Protein AF-A0A2E2EEM1-F1 (afdb_monomer)

Nearest PDB structures (foldseek):
  3qky-assembly1_A  TM=7.825E-01  e=4.076E-02  Rhodothermus marinus DSM 4252
  2xev-assembly1_A  TM=8.446E-01  e=1.435E-01  Xanthomonas campestris
  5efr-assembly1_A  TM=7.973E-01  e=1.307E-01  Rhodothermus marinus
  6lyr-assembly1_D  TM=7.980E-01  e=2.084E-01  Escherichia coli K-12
  5waq-assembly1_A  TM=7.353E-01  e=2.084E-01  Neisseria gonorrhoeae FA 1090

Solvent-accessible surface area (backbone atoms only — not comparable to full-atom values): 12434 Å² total; per-residue (Å²): 135,83,83,78,75,81,76,76,46,72,68,68,59,28,57,74,40,77,68,32,36,54,47,62,78,39,41,68,62,54,50,51,52,51,50,51,52,52,50,49,51,50,54,50,51,52,50,54,50,51,54,51,52,52,53,50,51,52,49,52,53,50,50,50,44,40,64,72,41,42,49,32,38,76,70,70,74,37,55,71,71,57,44,53,50,56,62,69,70,53,60,72,84,60,45,37,34,69,87,50,43,67,52,52,52,50,49,52,50,54,29,45,78,68,74,62,64,46,70,70,56,52,54,50,50,50,53,24,53,72,57,27,60,86,89,38,69,56,39,53,58,50,46,59,49,49,28,50,52,26,42,76,71,68,39,46,68,58,20,46,53,56,39,50,54,52,72,68,34,87,88,53,78,73,64,50,49,55,42,29,30,51,46,21,53,51,23,52,74,70,66,37,61,67,59,17,51,55,31,44,52,53,26,46,75,78,30,61,87,39,72,42,40,60,52,41,50,58,60,49,60,79,78,109

Structure (mmCIF, N/CA/C/O backbone):
data_AF-A0A2E2EEM1-F1
#
_entry.id   AF-A0A2E2EEM1-F1
#
loop_
_atom_site.group_PDB
_atom_site.id
_atom_site.type_symbol
_atom_site.label_atom_id
_atom_site.label_alt_id
_atom_site.label_comp_id
_atom_site.label_asym_id
_atom_site.label_entity_id
_atom_site.label_seq_id
_atom_site.pdbx_PDB_ins_code
_atom_site.Cartn_x
_atom_site.Cartn_y
_atom_site.Cartn_z
_atom_site.occupancy
_atom_site.B_iso_or_equiv
_atom_site.auth_seq_id
_atom_site.auth_comp_id
_atom_site.auth_asym_id
_atom_site.auth_atom_id
_atom_site.pdbx_PDB_model_num
ATOM 1 N N . MET A 1 1 ? 20.690 26.192 -83.174 1.00 36.84 1 MET A N 1
ATOM 2 C CA . MET A 1 1 ? 20.179 27.261 -82.292 1.00 36.84 1 MET A CA 1
ATOM 3 C C . MET A 1 1 ? 19.891 26.624 -80.947 1.00 36.84 1 MET A C 1
ATOM 5 O O . MET A 1 1 ? 19.024 25.765 -80.882 1.00 36.84 1 MET A O 1
ATOM 9 N N . ALA A 1 2 ? 20.697 26.932 -79.931 1.00 39.00 2 ALA A N 1
ATOM 10 C CA . ALA A 1 2 ? 20.488 26.432 -78.577 1.00 39.00 2 ALA A CA 1
ATOM 11 C C . ALA A 1 2 ? 19.399 27.278 -77.907 1.00 39.00 2 ALA A C 1
ATOM 13 O O . ALA A 1 2 ? 19.490 28.504 -77.900 1.00 39.00 2 ALA A O 1
ATOM 14 N N . VAL A 1 3 ? 18.360 26.626 -77.392 1.00 41.81 3 VAL A N 1
ATOM 15 C CA . VAL A 1 3 ? 17.350 27.261 -76.545 1.00 41.81 3 VAL A CA 1
ATOM 16 C C . VAL A 1 3 ? 17.981 27.420 -75.164 1.00 41.81 3 VAL A C 1
ATOM 18 O O . VAL A 1 3 ? 18.108 26.444 -74.430 1.00 41.81 3 VAL A O 1
ATOM 21 N N . ASN A 1 4 ? 18.415 28.636 -74.828 1.00 47.16 4 ASN A N 1
ATOM 22 C CA . ASN A 1 4 ? 18.650 29.008 -73.437 1.00 47.16 4 ASN A CA 1
ATOM 23 C C . ASN A 1 4 ? 17.280 29.043 -72.755 1.00 47.16 4 ASN A C 1
ATOM 25 O O . ASN A 1 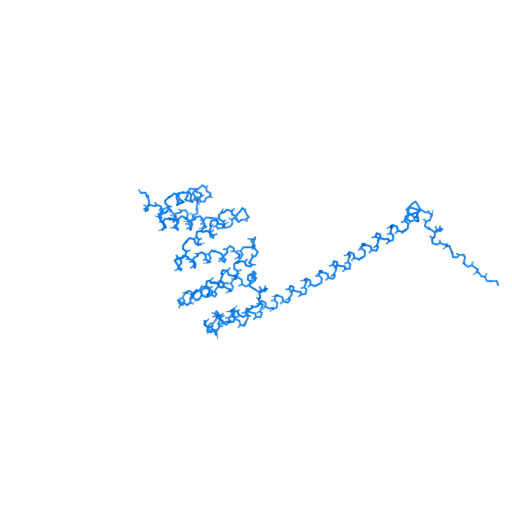4 ? 16.491 29.954 -72.993 1.00 47.16 4 ASN A O 1
ATOM 29 N N . GLN A 1 5 ? 16.967 28.027 -71.952 1.00 46.47 5 GLN A N 1
ATOM 30 C CA . GLN A 1 5 ? 15.937 28.185 -70.936 1.00 46.47 5 GLN A CA 1
ATOM 31 C C . GLN A 1 5 ? 16.504 29.152 -69.897 1.00 46.47 5 GLN A C 1
ATOM 33 O O . GLN A 1 5 ? 17.415 28.782 -69.159 1.00 46.47 5 GLN A O 1
ATOM 38 N N . ASP A 1 6 ? 15.999 30.388 -69.879 1.00 52.47 6 ASP A N 1
ATOM 39 C CA . ASP A 1 6 ? 16.187 31.305 -68.755 1.00 52.47 6 ASP A CA 1
ATOM 40 C C . ASP A 1 6 ? 15.693 30.591 -67.497 1.00 52.47 6 ASP A C 1
ATOM 42 O O . ASP A 1 6 ? 14.490 30.427 -67.267 1.00 52.47 6 ASP A O 1
ATOM 46 N N . VAL A 1 7 ? 16.636 30.097 -66.701 1.00 51.59 7 VAL A N 1
ATOM 47 C CA . VAL A 1 7 ? 16.348 29.571 -65.376 1.00 51.59 7 VAL A CA 1
ATOM 48 C C . VAL A 1 7 ? 16.056 30.793 -64.516 1.00 51.59 7 VAL A C 1
ATOM 50 O O . VAL A 1 7 ? 16.979 31.422 -64.003 1.00 51.59 7 VAL A O 1
ATOM 53 N N . GLN A 1 8 ? 14.775 31.162 -64.416 1.00 58.84 8 GLN A N 1
ATOM 54 C CA . GLN A 1 8 ? 14.324 32.203 -63.491 1.00 58.84 8 GLN A CA 1
ATOM 55 C C . GLN A 1 8 ? 14.925 31.934 -62.117 1.00 58.84 8 GLN A C 1
ATOM 57 O O . GLN A 1 8 ? 14.831 30.821 -61.588 1.00 58.84 8 GLN A O 1
ATOM 62 N N . SER A 1 9 ? 15.574 32.950 -61.552 1.00 67.00 9 SER A N 1
ATOM 63 C CA . SER A 1 9 ? 16.219 32.788 -60.259 1.00 67.00 9 SER A CA 1
ATOM 64 C C . SER A 1 9 ? 15.155 32.591 -59.175 1.00 67.00 9 SER A C 1
ATOM 66 O O . SER A 1 9 ? 14.015 33.063 -59.274 1.00 67.00 9 SER A O 1
ATOM 68 N N . ILE A 1 10 ? 15.516 31.864 -58.117 1.00 63.91 10 ILE A N 1
ATOM 69 C CA . ILE A 1 10 ? 14.625 31.614 -56.975 1.00 63.91 10 ILE A CA 1
ATOM 70 C C . ILE A 1 10 ? 14.148 32.946 -56.367 1.00 63.91 10 ILE A C 1
ATOM 72 O O . ILE A 1 10 ? 12.989 33.069 -55.979 1.00 63.91 10 ILE A O 1
ATOM 76 N N . GLU A 1 11 ? 15.005 33.969 -56.367 1.00 61.41 11 GLU A N 1
ATOM 77 C CA . GLU A 1 11 ? 14.696 35.318 -55.877 1.00 61.41 11 GLU A CA 1
ATOM 78 C C . GLU A 1 11 ? 13.672 36.041 -56.769 1.00 61.41 11 GLU A C 1
ATOM 80 O O . GLU A 1 11 ? 12.736 36.664 -56.266 1.00 61.41 11 GLU A O 1
ATOM 85 N N . GLU A 1 12 ? 13.785 35.895 -58.090 1.00 64.19 12 GLU A N 1
ATOM 86 C CA . GLU A 1 12 ? 12.858 36.486 -59.063 1.00 64.19 12 GLU A CA 1
ATOM 87 C C . GLU A 1 12 ? 11.476 35.818 -59.036 1.00 64.19 12 GLU A C 1
ATOM 89 O O . GLU A 1 12 ? 10.459 36.446 -59.321 1.00 64.19 12 GLU A O 1
ATOM 94 N N . THR A 1 13 ? 11.418 34.545 -58.645 1.00 63.59 13 THR A N 1
ATOM 95 C CA . THR A 1 13 ? 10.163 33.800 -58.481 1.00 63.59 13 THR A CA 1
ATOM 96 C C . THR A 1 13 ? 9.481 34.111 -57.147 1.00 63.59 13 THR A C 1
ATOM 98 O O . THR A 1 13 ? 8.259 34.262 -57.110 1.00 63.59 13 THR A O 1
ATOM 101 N N . LEU A 1 14 ? 10.248 34.256 -56.062 1.00 60.25 14 LEU A N 1
ATOM 102 C CA . LEU A 1 14 ? 9.729 34.602 -54.734 1.00 60.25 14 LEU A CA 1
ATOM 103 C C . LEU A 1 14 ? 9.127 36.016 -54.704 1.00 60.25 14 LEU A C 1
ATOM 105 O O . LEU A 1 14 ? 8.056 36.210 -54.138 1.00 60.25 14 LEU A O 1
ATOM 109 N N . ASN A 1 15 ? 9.718 36.986 -55.401 1.00 68.75 15 ASN A N 1
ATOM 110 C CA . ASN A 1 15 ? 9.214 38.367 -55.416 1.00 68.75 15 ASN A CA 1
ATOM 111 C C . ASN A 1 15 ? 7.912 38.578 -56.223 1.00 68.75 15 ASN A C 1
ATOM 113 O O . ASN A 1 15 ? 7.394 39.691 -56.253 1.00 68.75 15 ASN A O 1
ATOM 117 N N . LYS A 1 16 ? 7.349 37.542 -56.866 1.00 74.56 16 LYS A N 1
ATOM 118 C CA . LYS A 1 16 ? 6.092 37.643 -57.643 1.00 74.56 16 LYS A CA 1
ATOM 119 C C . LYS A 1 16 ? 4.826 37.695 -56.783 1.00 74.56 16 LYS A C 1
ATOM 121 O O . LYS A 1 16 ? 3.743 37.919 -57.317 1.00 74.56 16 LYS A O 1
ATOM 126 N N . THR A 1 17 ? 4.936 37.444 -55.480 1.00 75.00 17 THR A N 1
ATOM 127 C CA . THR A 1 17 ? 3.801 37.425 -54.546 1.00 75.00 17 THR A CA 1
ATOM 128 C C . THR A 1 17 ? 4.178 38.117 -53.241 1.00 75.00 17 THR A C 1
ATOM 130 O O . THR A 1 17 ? 5.322 37.996 -52.804 1.00 75.00 17 THR A O 1
ATOM 133 N N . ASP A 1 18 ? 3.219 38.776 -52.585 1.00 71.06 18 ASP A N 1
ATOM 134 C CA . ASP A 1 18 ? 3.455 39.481 -51.312 1.00 71.06 18 ASP A CA 1
ATOM 135 C C . ASP A 1 18 ? 4.048 38.552 -50.236 1.00 71.06 18 ASP A C 1
ATOM 137 O O . ASP A 1 18 ? 4.957 38.931 -49.501 1.00 71.06 18 ASP A O 1
ATOM 141 N N . PHE A 1 19 ? 3.599 37.291 -50.189 1.00 72.25 19 PHE A N 1
ATOM 142 C CA . PHE A 1 19 ? 4.155 36.275 -49.291 1.00 72.25 19 PHE A CA 1
ATOM 143 C C . PHE A 1 19 ? 5.607 35.919 -49.638 1.00 72.25 19 PHE A C 1
ATOM 145 O O . PHE A 1 19 ? 6.459 35.847 -48.755 1.00 72.25 19 PHE A O 1
ATOM 152 N N . GLY A 1 20 ? 5.914 35.710 -50.920 1.00 70.19 20 GLY A N 1
ATOM 153 C CA . GLY A 1 20 ? 7.265 35.359 -51.341 1.00 70.19 20 GLY A CA 1
ATOM 154 C C . GLY A 1 20 ? 8.264 36.514 -51.188 1.00 70.19 20 GLY A C 1
ATOM 155 O O . GLY A 1 20 ? 9.428 36.258 -50.883 1.00 70.19 20 GLY A O 1
ATOM 156 N N . HIS A 1 21 ? 7.815 37.771 -51.271 1.00 74.62 21 HIS A N 1
ATOM 157 C CA . HIS A 1 21 ? 8.649 38.939 -50.977 1.00 74.62 21 HIS A CA 1
ATOM 158 C C . HIS A 1 21 ? 9.043 38.994 -49.489 1.00 74.62 21 HIS A C 1
ATOM 160 O O . HIS A 1 21 ? 10.217 39.182 -49.170 1.00 74.62 21 HIS A O 1
ATOM 166 N N . VAL A 1 22 ? 8.102 38.731 -48.571 1.00 74.19 22 VAL A N 1
ATOM 167 C CA . VAL A 1 22 ? 8.382 38.619 -47.123 1.00 74.19 22 VAL A CA 1
ATOM 168 C C . VAL A 1 22 ? 9.336 37.458 -46.828 1.00 74.19 22 VAL A C 1
ATOM 170 O O . VAL A 1 22 ? 10.243 37.592 -45.998 1.00 74.19 22 VAL A O 1
ATOM 173 N N . VAL A 1 23 ? 9.159 36.330 -47.527 1.00 72.62 23 VAL A N 1
ATOM 174 C CA . VAL A 1 23 ? 10.050 35.166 -47.424 1.00 72.62 23 VAL A CA 1
ATOM 175 C C . VAL A 1 23 ? 11.463 35.494 -47.893 1.00 72.62 23 VAL A C 1
ATOM 177 O O . VAL A 1 23 ? 12.425 35.072 -47.256 1.00 72.62 23 VAL A O 1
ATOM 180 N N . ASN A 1 24 ? 11.604 36.267 -48.969 1.00 74.19 24 ASN A N 1
ATOM 181 C CA . ASN A 1 24 ? 12.900 36.657 -49.512 1.00 74.19 24 ASN A CA 1
ATOM 182 C C . ASN A 1 24 ? 13.626 37.680 -48.615 1.00 74.19 24 ASN A C 1
ATOM 184 O O . ASN A 1 24 ? 14.815 37.514 -48.337 1.00 74.19 24 ASN A O 1
ATOM 188 N N . GLU A 1 25 ? 12.913 38.682 -48.088 1.00 80.06 25 GLU A N 1
ATOM 189 C CA . GLU A 1 25 ? 13.470 39.679 -47.156 1.00 80.06 25 GLU A CA 1
ATOM 190 C C . GLU A 1 25 ? 13.958 39.050 -45.845 1.00 80.06 25 GLU A C 1
ATOM 192 O O . GLU A 1 25 ? 15.015 39.413 -45.332 1.00 80.06 25 GLU A O 1
ATOM 197 N N . ASN A 1 26 ? 13.226 38.060 -45.324 1.00 81.62 26 ASN A N 1
ATOM 198 C CA . ASN A 1 26 ? 13.524 37.408 -44.046 1.00 81.62 26 ASN A CA 1
ATOM 199 C C . ASN A 1 26 ? 14.077 35.985 -44.217 1.00 81.62 26 ASN A C 1
ATOM 201 O O . ASN A 1 26 ? 13.972 35.163 -43.301 1.00 81.62 26 ASN A O 1
ATOM 205 N N . LYS A 1 27 ? 14.684 35.679 -45.373 1.00 77.75 27 LYS A N 1
ATOM 206 C CA . LYS A 1 27 ? 15.059 34.311 -45.780 1.00 77.75 27 LYS A CA 1
ATOM 207 C C . LYS A 1 27 ? 15.857 33.540 -44.734 1.00 77.75 27 LYS A C 1
ATOM 209 O O . LYS A 1 27 ? 15.589 32.368 -44.497 1.00 77.75 27 LYS A O 1
ATOM 214 N N . VAL A 1 28 ? 16.792 34.204 -44.054 1.00 76.25 28 VAL A N 1
ATOM 215 C CA . VAL A 1 28 ? 17.607 33.587 -42.996 1.00 76.25 28 VAL A CA 1
ATOM 216 C C . VAL A 1 28 ? 16.756 33.229 -41.777 1.00 76.25 28 VAL A C 1
ATOM 218 O O . VAL A 1 28 ? 16.839 32.105 -41.289 1.00 76.25 28 VAL A O 1
ATOM 221 N N . ALA A 1 29 ? 15.906 34.147 -41.311 1.00 78.69 29 ALA A N 1
ATOM 222 C CA . ALA A 1 29 ? 15.042 33.909 -40.159 1.00 78.69 29 ALA A CA 1
ATOM 223 C C . ALA A 1 29 ? 14.034 32.787 -40.442 1.00 78.69 29 ALA A C 1
ATOM 225 O O . ALA A 1 29 ? 13.881 31.886 -39.625 1.00 78.69 29 ALA A O 1
ATOM 226 N N . ILE A 1 30 ? 13.419 32.783 -41.626 1.00 82.56 30 ILE A N 1
ATOM 227 C CA . ILE A 1 30 ? 12.432 31.768 -42.022 1.00 82.56 30 ILE A CA 1
ATOM 228 C C . ILE A 1 30 ? 13.080 30.392 -42.192 1.00 82.56 30 ILE A C 1
ATOM 230 O O . ILE A 1 30 ? 12.517 29.400 -41.729 1.00 82.56 30 ILE A O 1
ATOM 234 N N . LEU A 1 31 ? 14.279 30.316 -42.780 1.00 81.44 31 LEU A N 1
ATOM 235 C CA . LEU A 1 31 ? 15.033 29.062 -42.871 1.00 81.44 31 LEU A CA 1
ATOM 236 C C . LEU A 1 31 ? 15.434 28.533 -41.488 1.00 81.44 31 LEU A C 1
ATOM 238 O O . LEU A 1 31 ? 15.299 27.336 -41.240 1.00 81.44 31 LEU A O 1
ATOM 242 N N . ILE A 1 32 ? 15.864 29.404 -40.568 1.00 80.38 32 ILE A N 1
ATOM 243 C CA . ILE A 1 32 ? 16.167 29.019 -39.181 1.00 80.38 32 ILE A CA 1
ATOM 244 C C . ILE A 1 32 ? 14.900 28.532 -38.472 1.00 80.38 32 ILE A C 1
ATOM 246 O O . ILE A 1 32 ? 14.923 27.471 -37.854 1.00 80.38 32 ILE A O 1
ATOM 250 N N . SER A 1 33 ? 13.778 29.247 -38.583 1.00 78.56 33 SER A N 1
ATOM 251 C CA . SER A 1 33 ? 12.505 28.836 -37.981 1.00 78.56 33 SER A CA 1
ATOM 252 C C . SER A 1 33 ? 12.022 27.491 -38.527 1.00 78.56 33 SER A C 1
ATOM 254 O O . SER A 1 33 ? 11.627 26.627 -37.748 1.00 78.56 33 SER A O 1
ATOM 256 N N . ALA A 1 34 ? 12.112 27.270 -39.840 1.00 82.94 34 ALA A N 1
ATOM 257 C CA . ALA A 1 34 ? 11.775 25.989 -40.453 1.00 82.94 34 ALA A CA 1
ATOM 258 C C . ALA A 1 34 ? 12.693 24.860 -39.954 1.00 82.94 34 ALA A C 1
ATOM 260 O O . ALA A 1 34 ? 12.205 23.788 -39.595 1.00 82.94 34 ALA A O 1
ATOM 261 N N . ALA A 1 35 ? 14.003 25.107 -39.856 1.00 85.38 35 ALA A N 1
ATOM 262 C CA . ALA A 1 35 ? 14.956 24.141 -39.311 1.00 85.38 35 ALA A CA 1
ATOM 263 C C . ALA A 1 35 ? 14.655 23.796 -37.843 1.00 85.38 35 ALA A C 1
ATOM 265 O O . ALA A 1 35 ? 14.686 22.624 -37.469 1.00 85.38 35 ALA A O 1
ATOM 266 N N . VAL A 1 36 ? 14.298 24.789 -37.022 1.00 88.81 36 VAL A N 1
ATOM 267 C CA . VAL A 1 36 ? 13.892 24.589 -35.621 1.00 88.81 36 VAL A CA 1
ATOM 268 C C . VAL A 1 36 ? 12.619 23.747 -35.526 1.00 88.81 36 VAL A C 1
ATOM 270 O O . VAL A 1 36 ? 12.563 22.827 -34.712 1.00 88.81 36 VAL A O 1
ATOM 273 N N . VAL A 1 37 ? 11.618 24.005 -36.373 1.00 87.62 37 VAL A N 1
ATOM 274 C CA . VAL A 1 37 ? 10.377 23.211 -36.407 1.00 87.62 37 VAL A CA 1
ATOM 275 C C . VAL A 1 37 ? 10.668 21.757 -36.785 1.00 87.62 37 VAL A C 1
ATOM 277 O O . VAL A 1 37 ? 10.195 20.845 -36.109 1.00 87.62 37 VAL A O 1
ATOM 280 N N . VAL A 1 38 ? 11.488 21.523 -37.813 1.00 86.94 38 VAL A N 1
ATOM 281 C CA . VAL A 1 38 ? 11.866 20.165 -38.238 1.00 86.94 38 VAL A CA 1
ATOM 282 C C . VAL A 1 38 ? 12.642 19.436 -37.138 1.00 86.94 38 VAL A C 1
ATOM 284 O O . VAL A 1 38 ? 12.322 18.288 -36.830 1.00 86.94 38 VAL A O 1
ATOM 287 N N . LEU A 1 39 ? 13.608 20.097 -36.492 1.00 83.31 39 LEU A N 1
ATOM 288 C CA . LEU A 1 39 ? 14.333 19.525 -35.353 1.00 83.31 39 LEU A CA 1
ATOM 289 C C . LEU A 1 39 ? 13.390 19.184 -34.196 1.00 83.31 39 LEU A C 1
ATOM 291 O O . LEU A 1 39 ? 13.500 18.100 -33.627 1.00 83.31 39 LEU A O 1
ATOM 295 N N . GLY A 1 40 ? 12.427 20.057 -33.891 1.00 82.12 40 GLY A N 1
ATOM 296 C CA . GLY A 1 40 ? 11.403 19.803 -32.879 1.00 82.12 40 GLY A CA 1
ATOM 297 C C . GLY A 1 40 ? 10.579 18.548 -33.174 1.00 82.12 40 GLY A C 1
ATOM 298 O O . GLY A 1 40 ? 10.384 17.720 -32.286 1.00 82.12 40 GLY A O 1
ATOM 299 N N . ILE A 1 41 ? 10.157 18.358 -34.429 1.00 87.94 41 ILE A N 1
ATOM 300 C CA . ILE A 1 41 ? 9.411 17.164 -34.859 1.00 87.94 41 ILE A CA 1
ATOM 301 C C . ILE A 1 41 ? 10.267 15.903 -34.716 1.00 87.94 41 ILE A C 1
ATOM 303 O O . ILE A 1 41 ? 9.771 14.888 -34.227 1.00 87.94 41 ILE A O 1
ATOM 307 N N . ILE A 1 42 ? 11.543 15.951 -35.112 1.00 82.75 42 ILE A N 1
ATOM 308 C CA . ILE A 1 42 ? 12.456 14.802 -35.012 1.00 82.75 42 ILE A CA 1
ATOM 309 C C . ILE A 1 42 ? 12.675 14.426 -33.545 1.00 82.75 42 ILE A C 1
ATOM 311 O O . ILE A 1 42 ? 12.499 13.262 -33.185 1.00 82.75 42 ILE A O 1
ATOM 315 N N . VAL A 1 43 ? 12.995 15.403 -32.692 1.00 84.44 43 VAL A N 1
ATOM 316 C CA . VAL A 1 43 ? 13.197 15.185 -31.252 1.00 84.44 43 VAL A CA 1
ATOM 317 C C . VAL A 1 43 ? 11.938 14.597 -30.614 1.00 84.44 43 VAL A C 1
ATOM 319 O O . VAL A 1 43 ? 12.030 13.594 -29.910 1.00 84.44 43 VAL A O 1
ATOM 322 N N . TYR A 1 44 ? 10.759 15.153 -30.909 1.00 87.25 44 TYR A N 1
ATOM 323 C CA . TYR A 1 44 ? 9.490 14.625 -30.402 1.00 87.25 44 TYR A CA 1
ATOM 324 C C . TYR A 1 44 ? 9.214 13.201 -30.898 1.00 87.25 44 TYR A C 1
ATOM 326 O O . TYR A 1 44 ? 8.807 12.349 -30.116 1.00 87.25 44 TYR A O 1
ATOM 334 N N . SER A 1 45 ? 9.469 12.919 -32.178 1.00 79.50 45 SER A N 1
ATOM 335 C CA . SER A 1 45 ? 9.216 11.601 -32.774 1.00 79.50 45 SER A CA 1
ATOM 336 C C . SER A 1 45 ? 10.113 10.519 -32.171 1.00 79.50 45 SER A C 1
ATOM 338 O O . SER A 1 45 ? 9.629 9.438 -31.839 1.00 79.50 45 SER A O 1
ATOM 340 N N . VAL A 1 46 ? 11.404 10.815 -31.979 1.00 81.19 46 VAL A N 1
ATOM 341 C CA . VAL A 1 46 ? 12.349 9.905 -31.312 1.00 81.19 46 VAL A CA 1
ATOM 342 C C . VAL A 1 46 ? 11.936 9.686 -29.859 1.00 81.19 46 VAL A C 1
ATOM 344 O O . VAL A 1 46 ? 11.848 8.542 -29.419 1.00 81.19 46 VAL A O 1
ATOM 347 N N . PHE A 1 47 ? 11.607 10.760 -29.137 1.00 82.44 47 PHE A N 1
ATOM 348 C CA . PHE A 1 47 ? 11.155 10.677 -27.749 1.00 82.44 47 PHE A CA 1
ATOM 349 C C . PHE A 1 47 ? 9.872 9.840 -27.605 1.00 82.44 47 PHE A C 1
ATOM 351 O O . PHE A 1 47 ? 9.812 8.936 -26.773 1.00 82.44 47 PHE A O 1
ATOM 358 N N . ALA A 1 48 ? 8.870 10.073 -28.457 1.00 83.75 48 ALA A N 1
ATOM 359 C CA . ALA A 1 48 ? 7.613 9.325 -28.458 1.00 83.75 48 ALA A CA 1
ATOM 360 C C . ALA A 1 48 ? 7.817 7.838 -28.797 1.00 83.75 48 ALA A C 1
ATOM 362 O O . ALA A 1 48 ? 7.169 6.972 -28.204 1.00 83.75 48 ALA A O 1
ATOM 363 N N . TYR A 1 49 ? 8.727 7.522 -29.725 1.00 82.00 49 TYR A N 1
ATOM 364 C CA . TYR A 1 49 ? 9.079 6.140 -30.051 1.00 82.00 49 TYR A CA 1
ATOM 365 C C . TYR A 1 49 ? 9.779 5.435 -28.883 1.00 82.00 49 TYR A C 1
ATOM 367 O O . TYR A 1 49 ? 9.378 4.331 -28.514 1.00 82.00 49 TYR A O 1
ATOM 375 N N . MET A 1 50 ? 10.778 6.081 -28.271 1.00 78.62 50 MET A N 1
ATOM 376 C CA . MET A 1 50 ? 11.491 5.534 -27.112 1.00 78.62 50 MET A CA 1
ATOM 377 C C . MET A 1 50 ? 10.534 5.263 -25.949 1.00 78.62 50 MET A C 1
ATOM 379 O O . MET A 1 50 ? 10.511 4.148 -25.435 1.00 78.62 50 MET A O 1
ATOM 383 N N . GLN A 1 51 ? 9.668 6.223 -25.614 1.00 77.50 51 GLN A N 1
ATOM 384 C CA . GLN A 1 51 ? 8.678 6.069 -24.546 1.00 77.50 51 GLN A CA 1
ATOM 385 C C . GLN A 1 51 ? 7.683 4.933 -24.833 1.00 77.50 51 GLN A C 1
ATOM 387 O O . GLN A 1 51 ? 7.281 4.202 -23.928 1.00 77.50 51 GLN A O 1
ATOM 392 N N . LYS A 1 52 ? 7.279 4.750 -26.099 1.00 81.19 52 LYS A N 1
ATOM 393 C CA . LYS A 1 52 ? 6.416 3.629 -26.493 1.00 81.19 52 LYS A CA 1
ATOM 394 C C . LYS A 1 52 ? 7.127 2.286 -26.329 1.00 81.19 52 LYS A C 1
ATOM 396 O O . LYS A 1 52 ? 6.506 1.349 -25.837 1.00 81.19 52 LYS A O 1
ATOM 401 N N . SER A 1 53 ? 8.390 2.196 -26.743 1.00 82.81 53 SER A N 1
ATOM 402 C CA . SER A 1 53 ? 9.193 0.977 -26.604 1.00 82.81 53 SER A CA 1
ATOM 403 C C . SER A 1 53 ? 9.391 0.607 -25.136 1.00 82.81 53 SER A C 1
ATOM 405 O O . SER A 1 53 ? 9.167 -0.537 -24.766 1.00 82.81 53 SER A O 1
ATOM 407 N N . GLU A 1 54 ? 9.738 1.582 -24.297 1.00 81.50 54 GLU A N 1
ATOM 408 C CA . GLU A 1 54 ? 9.900 1.401 -22.851 1.00 81.50 54 GLU A CA 1
ATOM 409 C C . GLU A 1 54 ? 8.591 0.954 -22.188 1.00 81.50 54 GLU A C 1
ATOM 411 O O . GLU A 1 54 ? 8.570 0.019 -21.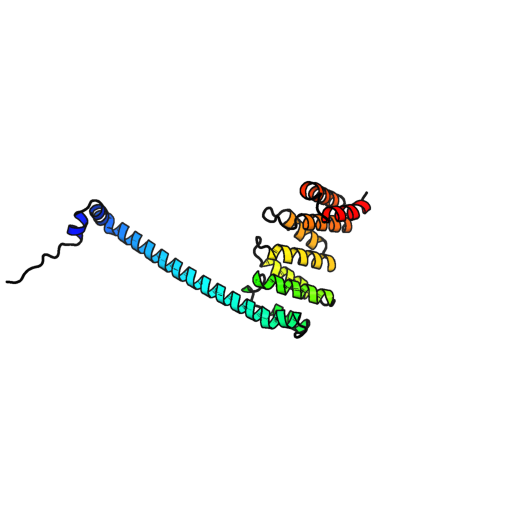392 1.00 81.50 54 GLU A O 1
ATOM 416 N N . ARG A 1 55 ? 7.457 1.555 -22.571 1.00 81.12 55 ARG A N 1
ATOM 417 C CA . ARG A 1 55 ? 6.147 1.143 -22.055 1.00 81.12 55 ARG A CA 1
ATOM 418 C C . ARG A 1 55 ? 5.800 -0.300 -22.420 1.00 81.12 55 ARG A C 1
ATOM 420 O O . ARG A 1 55 ? 5.189 -0.981 -21.602 1.00 81.12 55 ARG A O 1
ATOM 427 N N . LEU A 1 56 ? 6.121 -0.742 -23.637 1.00 85.44 56 LEU A N 1
ATOM 428 C CA . LEU A 1 56 ? 5.895 -2.130 -24.051 1.00 85.44 56 LEU A CA 1
ATOM 429 C C . LEU A 1 56 ? 6.782 -3.088 -23.255 1.00 85.44 56 LEU A C 1
ATOM 431 O O . LEU A 1 56 ? 6.270 -4.070 -22.734 1.00 85.44 56 LEU A O 1
ATOM 435 N N . ASP A 1 57 ? 8.054 -2.742 -23.063 1.00 88.56 57 ASP A N 1
ATOM 436 C CA . ASP A 1 57 ? 8.985 -3.542 -22.265 1.00 88.56 57 ASP A CA 1
ATOM 437 C C . ASP A 1 57 ? 8.512 -3.699 -20.808 1.00 88.56 57 ASP A C 1
ATOM 439 O O . ASP A 1 57 ? 8.460 -4.806 -20.280 1.00 88.56 57 ASP A O 1
ATOM 443 N N . ILE A 1 58 ? 8.041 -2.618 -20.175 1.00 88.00 58 ILE A N 1
ATOM 444 C CA . ILE A 1 58 ? 7.467 -2.678 -18.821 1.00 88.00 58 ILE A CA 1
ATOM 445 C C . ILE A 1 58 ? 6.214 -3.567 -18.774 1.00 88.00 58 ILE A C 1
ATOM 447 O O . ILE A 1 58 ? 5.994 -4.265 -17.783 1.00 88.00 58 ILE A O 1
ATOM 451 N N . LEU A 1 59 ? 5.369 -3.544 -19.811 1.00 89.44 59 LEU A N 1
ATOM 452 C CA . LEU A 1 59 ? 4.183 -4.405 -19.880 1.00 89.44 59 LEU A CA 1
ATOM 453 C C . LEU A 1 59 ? 4.564 -5.879 -20.044 1.00 89.44 59 LEU A C 1
ATOM 455 O O . LEU A 1 59 ? 3.977 -6.722 -19.366 1.00 89.44 59 LEU A O 1
ATOM 459 N N . ASP A 1 60 ? 5.558 -6.178 -20.876 1.00 91.12 60 ASP A N 1
ATOM 460 C CA . ASP A 1 60 ? 6.071 -7.535 -21.073 1.00 91.12 60 ASP A CA 1
ATOM 461 C C . ASP A 1 60 ? 6.716 -8.068 -19.787 1.00 91.12 60 ASP A C 1
ATOM 463 O O . ASP A 1 60 ? 6.437 -9.192 -19.366 1.00 91.12 60 ASP A O 1
ATOM 467 N N . GLN A 1 61 ? 7.504 -7.240 -19.097 1.00 92.19 61 GLN A N 1
ATOM 468 C CA . GLN A 1 61 ? 8.072 -7.572 -17.790 1.00 92.19 61 GLN A CA 1
ATOM 469 C C . GLN A 1 61 ? 6.987 -7.778 -16.720 1.00 92.19 61 GLN A C 1
ATOM 471 O O . GLN A 1 61 ? 7.064 -8.728 -15.938 1.00 92.19 61 GLN A O 1
ATOM 476 N N . ALA A 1 62 ? 5.955 -6.928 -16.687 1.00 93.25 62 ALA A N 1
ATOM 477 C CA . ALA A 1 62 ? 4.830 -7.085 -15.767 1.00 93.25 62 ALA A CA 1
ATOM 478 C C . ALA A 1 62 ? 4.062 -8.389 -16.041 1.00 93.25 62 ALA A C 1
ATOM 480 O O . ALA A 1 62 ? 3.748 -9.120 -15.106 1.00 93.25 62 ALA A O 1
ATOM 481 N N . TYR A 1 63 ? 3.824 -8.727 -17.309 1.00 92.56 63 TYR A N 1
ATOM 482 C CA . TYR A 1 63 ? 3.196 -9.989 -17.699 1.00 92.56 63 TYR A CA 1
ATOM 483 C C . TYR A 1 63 ? 4.061 -11.211 -17.351 1.00 92.56 63 TYR A C 1
ATOM 485 O O . TYR A 1 63 ? 3.556 -12.219 -16.850 1.00 92.56 63 TYR A O 1
ATOM 493 N N . ALA A 1 64 ? 5.376 -11.128 -17.560 1.00 92.81 64 ALA A N 1
ATOM 494 C CA . ALA A 1 64 ? 6.306 -12.179 -17.159 1.00 92.81 64 ALA A CA 1
ATOM 495 C C . ALA A 1 64 ? 6.280 -12.394 -15.639 1.00 92.81 64 ALA A C 1
ATOM 497 O O . ALA A 1 64 ? 6.280 -13.534 -15.175 1.00 92.81 64 ALA A O 1
ATOM 498 N N . LEU A 1 65 ? 6.208 -11.320 -14.850 1.00 95.38 65 LEU A N 1
ATOM 499 C CA . LEU A 1 65 ? 6.080 -11.418 -13.398 1.00 95.38 65 LEU A CA 1
ATOM 500 C C . LEU A 1 65 ? 4.729 -12.022 -12.984 1.00 95.38 65 LEU A C 1
ATOM 502 O O . LEU A 1 65 ? 4.684 -12.877 -12.097 1.00 95.38 65 LEU A O 1
ATOM 506 N N . GLU A 1 66 ? 3.646 -11.627 -13.652 1.00 94.75 66 GLU A N 1
ATOM 507 C CA . GLU A 1 66 ? 2.305 -12.173 -13.432 1.00 94.75 66 GLU A CA 1
ATOM 508 C C . GLU A 1 66 ? 2.289 -13.693 -13.612 1.00 94.75 66 GLU A C 1
ATOM 510 O O . GLU A 1 66 ? 1.911 -14.435 -12.707 1.00 94.75 66 GLU A O 1
ATOM 515 N N . THR A 1 67 ? 2.806 -14.166 -14.742 1.00 93.56 67 THR A N 1
ATOM 516 C CA . THR A 1 67 ? 2.779 -15.584 -15.124 1.00 93.56 67 THR A CA 1
ATOM 517 C C . THR A 1 67 ? 3.808 -16.447 -14.396 1.00 93.56 67 THR A C 1
ATOM 519 O O . THR A 1 67 ? 3.564 -17.633 -14.183 1.00 93.56 67 THR A O 1
ATOM 522 N N . SER A 1 68 ? 4.955 -15.891 -13.993 1.00 93.56 68 SER A N 1
ATOM 523 C CA . SER A 1 68 ? 6.041 -16.666 -13.365 1.00 93.56 68 SER A CA 1
ATOM 524 C C . SER A 1 68 ? 6.100 -16.571 -11.837 1.00 93.56 68 SER A C 1
ATOM 526 O O . SER A 1 68 ? 6.798 -17.372 -11.201 1.00 93.56 68 SER A O 1
ATOM 528 N N . VAL A 1 69 ? 5.391 -15.605 -11.236 1.00 95.94 69 VAL A N 1
ATOM 529 C CA . VAL A 1 69 ? 5.423 -15.350 -9.787 1.00 95.94 69 VAL A CA 1
ATOM 530 C C . VAL A 1 69 ? 4.028 -15.268 -9.185 1.00 95.94 69 VAL A C 1
ATOM 532 O O . VAL A 1 69 ? 3.727 -16.058 -8.289 1.00 95.94 69 VAL A O 1
ATOM 535 N N . PHE A 1 70 ? 3.179 -14.347 -9.649 1.00 96.12 70 PHE A N 1
ATOM 536 C CA . PHE A 1 70 ? 1.869 -14.132 -9.028 1.00 96.12 70 PHE A CA 1
ATOM 537 C C . PHE A 1 70 ? 0.916 -15.302 -9.264 1.00 96.12 70 PHE A C 1
ATOM 539 O O . PHE A 1 70 ? 0.434 -15.886 -8.296 1.00 96.12 70 PHE A O 1
ATOM 546 N N . GLU A 1 71 ? 0.675 -15.692 -10.515 1.00 95.69 71 GLU A N 1
ATOM 547 C CA . GLU A 1 71 ? -0.231 -16.795 -10.838 1.00 95.69 71 GLU A CA 1
ATOM 548 C C . GLU A 1 71 ? 0.174 -18.114 -10.164 1.00 95.69 71 GLU A C 1
ATOM 550 O O . GLU A 1 71 ? -0.683 -18.699 -9.494 1.00 95.69 71 GLU A O 1
ATOM 555 N N . PRO A 1 72 ? 1.441 -18.579 -10.248 1.00 97.31 72 PRO A N 1
ATOM 556 C CA . PRO A 1 72 ? 1.849 -19.812 -9.581 1.00 97.31 72 PRO A CA 1
ATOM 557 C C . PRO A 1 72 ? 1.678 -19.729 -8.062 1.00 97.31 72 PRO A C 1
ATOM 559 O O . PRO A 1 72 ? 1.228 -20.682 -7.432 1.00 97.31 72 PRO A O 1
ATOM 562 N N . PHE A 1 73 ? 1.966 -18.575 -7.449 1.00 98.19 73 PHE A N 1
ATOM 563 C CA . PHE A 1 73 ? 1.728 -18.395 -6.017 1.00 98.19 73 PHE A CA 1
ATOM 564 C C . PHE A 1 73 ? 0.243 -18.476 -5.672 1.00 98.19 73 PHE A C 1
ATOM 566 O O . PHE A 1 73 ? -0.141 -19.174 -4.732 1.00 98.19 73 PHE A O 1
ATOM 573 N N . LEU A 1 74 ? -0.615 -17.809 -6.444 1.00 97.25 74 LEU A N 1
ATOM 574 C CA . LEU A 1 74 ? -2.061 -17.811 -6.228 1.00 97.25 74 LEU A CA 1
ATOM 575 C C . LEU A 1 74 ? -2.687 -19.194 -6.469 1.00 97.25 74 LEU A C 1
ATOM 577 O O . LEU A 1 74 ? -3.631 -19.531 -5.757 1.00 97.25 74 LEU A O 1
ATOM 581 N N . LYS A 1 75 ? -2.110 -20.012 -7.357 1.00 96.88 75 LYS A N 1
A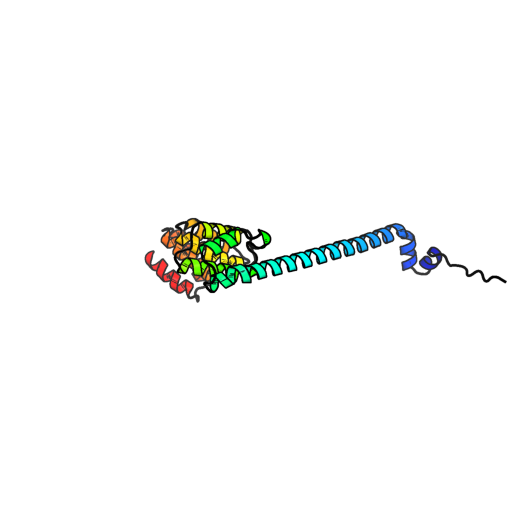TOM 582 C CA . LYS A 1 75 ? -2.512 -21.402 -7.660 1.00 96.88 75 LYS A CA 1
ATOM 583 C C . LYS A 1 75 ? -1.860 -22.476 -6.772 1.00 96.88 75 LYS A C 1
ATOM 585 O O . LYS A 1 75 ? -2.067 -23.657 -7.015 1.00 96.88 75 LYS A O 1
ATOM 590 N N . ASP A 1 76 ? -1.093 -22.080 -5.752 1.00 96.94 76 ASP A N 1
ATOM 591 C CA . ASP A 1 76 ? -0.369 -22.992 -4.839 1.00 96.94 76 ASP A CA 1
ATOM 592 C C . ASP A 1 76 ? 0.766 -23.801 -5.498 1.00 96.94 76 ASP A C 1
ATOM 594 O O . ASP A 1 76 ? 1.277 -24.762 -4.928 1.00 96.94 76 ASP A O 1
ATOM 598 N N . GLU A 1 77 ? 1.222 -23.368 -6.671 1.00 96.31 77 GLU A N 1
ATOM 599 C CA . GLU A 1 77 ? 2.343 -23.947 -7.419 1.00 96.31 77 GLU A CA 1
ATOM 600 C C . GLU A 1 77 ? 3.697 -23.325 -7.022 1.00 96.31 77 GLU A C 1
ATOM 602 O O . GLU A 1 77 ? 4.751 -23.882 -7.323 1.00 96.31 77 GLU A O 1
ATOM 607 N N . LEU A 1 78 ? 3.685 -22.184 -6.320 1.00 95.88 78 LEU A N 1
ATOM 608 C CA . LEU A 1 78 ? 4.875 -21.509 -5.791 1.00 95.88 78 LEU A CA 1
ATOM 609 C C . LEU A 1 78 ? 4.787 -21.368 -4.268 1.00 95.88 78 LEU A C 1
ATOM 611 O O . LEU A 1 78 ? 3.795 -20.879 -3.728 1.00 95.88 78 LEU A O 1
ATOM 615 N N . ALA A 1 79 ? 5.845 -21.755 -3.554 1.00 97.06 79 ALA A N 1
ATOM 616 C CA . ALA A 1 79 ? 5.871 -21.665 -2.097 1.00 97.06 79 ALA A CA 1
ATOM 617 C C . ALA A 1 79 ? 5.961 -20.199 -1.612 1.00 97.06 79 ALA A C 1
ATOM 619 O O . ALA A 1 79 ? 6.654 -19.393 -2.234 1.00 97.06 79 ALA A O 1
ATOM 620 N N . PRO A 1 80 ? 5.381 -19.846 -0.444 1.00 96.62 80 PRO A N 1
ATOM 621 C CA . PRO A 1 80 ? 5.434 -18.483 0.095 1.00 96.62 80 PRO A CA 1
ATOM 622 C C . PRO A 1 80 ? 6.842 -17.895 0.217 1.00 96.62 80 PRO A C 1
ATOM 624 O O . PRO A 1 80 ? 7.044 -16.727 -0.091 1.00 96.62 80 PRO A O 1
ATOM 627 N N . LEU A 1 81 ? 7.826 -18.687 0.653 1.00 96.06 81 LEU A N 1
ATOM 628 C CA . LEU A 1 81 ? 9.205 -18.211 0.790 1.00 96.06 81 LEU A CA 1
ATOM 629 C C . LEU A 1 81 ? 9.821 -17.868 -0.574 1.00 96.06 81 LEU A C 1
ATOM 631 O O . LEU A 1 81 ? 10.503 -16.855 -0.709 1.00 96.06 81 LEU A O 1
ATOM 635 N N . GLU A 1 82 ? 9.549 -18.693 -1.585 1.00 96.31 82 GLU A N 1
ATOM 636 C CA . GLU A 1 82 ? 10.030 -18.464 -2.944 1.00 96.31 82 GLU A CA 1
ATOM 637 C C . GLU A 1 82 ? 9.326 -17.267 -3.590 1.00 96.31 82 GLU A C 1
ATOM 639 O O . GLU A 1 82 ? 9.991 -16.429 -4.190 1.00 96.31 82 GLU A O 1
ATOM 644 N N . TYR A 1 83 ? 8.015 -17.122 -3.386 1.00 96.88 83 TYR A N 1
ATOM 645 C CA . TYR A 1 83 ? 7.249 -15.949 -3.808 1.00 96.88 83 TYR A CA 1
ATOM 646 C C . TYR A 1 83 ? 7.850 -14.645 -3.266 1.00 96.88 83 TYR A C 1
ATOM 648 O O . TYR A 1 83 ? 8.155 -13.738 -4.040 1.00 96.88 83 TYR A O 1
ATOM 656 N N . LYS A 1 84 ? 8.108 -14.571 -1.952 1.00 95.94 84 LYS A N 1
ATOM 657 C CA . LYS A 1 84 ? 8.729 -13.390 -1.323 1.00 95.94 84 LYS A CA 1
ATOM 658 C C . LYS A 1 84 ? 10.109 -13.088 -1.895 1.00 95.94 84 LYS A C 1
ATOM 660 O O . LYS A 1 84 ? 10.419 -11.929 -2.153 1.00 95.94 84 LYS A O 1
ATOM 665 N N . LYS A 1 85 ? 10.925 -14.127 -2.103 1.00 95.06 85 LYS A N 1
ATOM 666 C CA . LYS A 1 85 ? 12.254 -13.987 -2.703 1.00 95.06 85 LYS A CA 1
ATOM 667 C C . LYS A 1 85 ? 12.154 -13.406 -4.113 1.00 95.06 85 LYS A C 1
ATOM 669 O O . LYS A 1 85 ? 12.761 -12.377 -4.379 1.00 95.06 85 LYS A O 1
ATOM 674 N N . LYS A 1 86 ? 11.331 -14.008 -4.980 1.00 95.06 86 LYS A N 1
ATOM 675 C CA . LYS A 1 86 ? 11.151 -13.541 -6.362 1.00 95.06 86 LYS A CA 1
ATOM 676 C C . LYS A 1 86 ? 10.629 -12.108 -6.425 1.00 95.06 86 LYS A C 1
ATOM 678 O O . LYS A 1 86 ? 11.090 -11.351 -7.267 1.00 95.06 86 LYS A O 1
ATOM 683 N N . LEU A 1 87 ? 9.729 -11.714 -5.520 1.00 94.25 87 LEU A N 1
ATOM 684 C CA . LEU A 1 87 ? 9.285 -10.321 -5.413 1.00 94.25 87 LEU A CA 1
ATOM 685 C C . LEU A 1 87 ? 10.376 -9.362 -4.923 1.00 94.25 87 LEU A C 1
ATOM 687 O O . LEU A 1 87 ? 10.402 -8.208 -5.341 1.00 94.25 87 LEU A O 1
ATOM 691 N N . GLY A 1 88 ? 11.275 -9.811 -4.047 1.00 91.00 88 GLY A N 1
ATOM 692 C CA . GLY A 1 88 ? 12.431 -9.018 -3.622 1.00 91.00 88 GLY A CA 1
ATOM 693 C C . GLY A 1 88 ? 13.393 -8.710 -4.772 1.00 91.00 88 GLY A C 1
ATOM 694 O O . GLY A 1 88 ? 13.974 -7.624 -4.804 1.00 91.00 88 GLY A O 1
ATOM 695 N N . ASP A 1 89 ? 13.489 -9.624 -5.737 1.00 90.81 89 ASP A N 1
ATOM 696 C CA . ASP A 1 89 ? 14.433 -9.569 -6.856 1.00 90.81 89 ASP A CA 1
ATOM 697 C C . ASP A 1 89 ? 13.909 -8.783 -8.079 1.00 90.81 89 ASP A C 1
ATOM 699 O O . ASP A 1 89 ? 14.640 -8.610 -9.055 1.00 90.81 89 ASP A O 1
ATOM 703 N N . ILE A 1 90 ? 12.66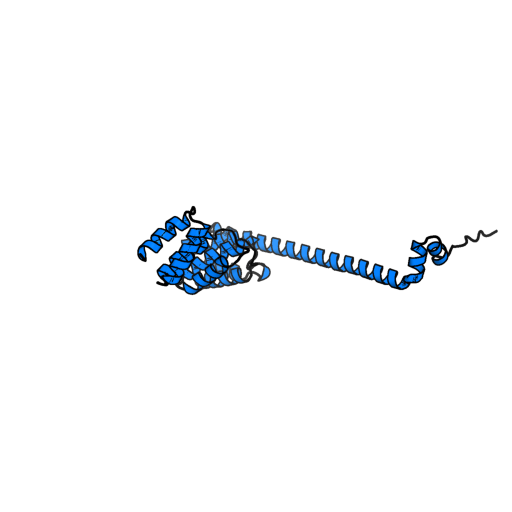4 -8.285 -8.057 1.00 92.06 90 ILE A N 1
ATOM 704 C CA . ILE A 1 90 ? 12.101 -7.552 -9.206 1.00 92.06 90 ILE A CA 1
ATOM 705 C C . ILE A 1 90 ? 12.739 -6.173 -9.384 1.00 92.06 90 ILE A C 1
ATOM 707 O O . ILE A 1 90 ? 13.130 -5.512 -8.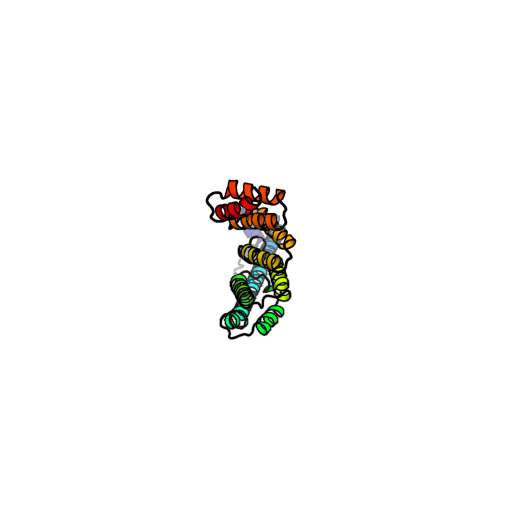412 1.00 92.06 90 ILE A O 1
ATOM 711 N N . SER A 1 91 ? 12.765 -5.713 -10.637 1.00 87.69 91 SER A N 1
ATOM 712 C CA . SER A 1 91 ? 13.250 -4.383 -11.003 1.00 87.69 91 SER A CA 1
ATOM 713 C C . SER A 1 91 ? 12.442 -3.275 -10.319 1.00 87.69 91 SER A C 1
ATOM 715 O O . SER A 1 91 ? 11.252 -3.414 -10.022 1.00 87.69 91 SER A O 1
ATOM 717 N N . ASN A 1 92 ? 13.099 -2.142 -10.062 1.00 85.81 92 ASN A N 1
ATOM 718 C CA . ASN A 1 92 ? 12.449 -0.998 -9.422 1.00 85.81 92 ASN A CA 1
ATOM 719 C C . ASN A 1 92 ? 11.294 -0.429 -10.257 1.00 85.81 92 ASN A C 1
ATOM 721 O O . ASN A 1 92 ? 10.337 0.056 -9.661 1.00 85.81 92 ASN A O 1
ATOM 725 N N . ASP A 1 93 ? 11.347 -0.551 -11.585 1.00 86.19 93 ASP A N 1
ATOM 726 C CA . ASP A 1 93 ? 10.321 -0.037 -12.506 1.00 86.19 93 ASP A CA 1
ATOM 727 C C . ASP A 1 93 ? 9.004 -0.829 -12.434 1.00 86.19 93 ASP A C 1
ATOM 729 O O . ASP A 1 93 ? 7.932 -0.329 -12.785 1.00 86.19 93 ASP A O 1
ATOM 733 N N . LEU A 1 94 ? 9.058 -2.068 -11.933 1.00 90.06 94 LEU A N 1
ATOM 734 C CA . LEU A 1 94 ? 7.874 -2.888 -11.675 1.00 90.06 94 LEU A CA 1
ATOM 735 C C . LEU A 1 94 ? 7.271 -2.623 -10.291 1.00 90.06 94 LEU A C 1
ATOM 737 O O . LEU A 1 94 ? 6.076 -2.849 -10.082 1.00 90.06 94 LEU A O 1
ATOM 741 N N . ARG A 1 95 ? 8.059 -2.125 -9.333 1.00 90.25 95 ARG A N 1
ATOM 742 C CA . ARG A 1 95 ? 7.567 -1.851 -7.976 1.00 90.25 95 ARG A CA 1
ATOM 743 C C . ARG A 1 95 ? 6.640 -0.643 -7.986 1.00 90.25 95 ARG A C 1
ATOM 745 O O . ARG A 1 95 ? 7.027 0.452 -8.376 1.00 90.25 95 ARG A O 1
ATOM 752 N N . GLY A 1 96 ? 5.409 -0.842 -7.524 1.00 86.62 96 GLY A N 1
ATOM 753 C CA . GLY A 1 96 ? 4.375 0.194 -7.584 1.00 86.62 96 GLY A CA 1
ATOM 754 C C . GLY A 1 96 ? 3.750 0.363 -8.976 1.00 86.62 96 GLY A C 1
ATOM 755 O O . GLY A 1 96 ? 2.957 1.287 -9.177 1.00 86.62 96 GLY A O 1
ATOM 756 N N . ASN A 1 97 ? 4.049 -0.530 -9.929 1.00 90.56 97 ASN A N 1
ATOM 757 C CA . ASN A 1 97 ? 3.371 -0.548 -11.219 1.00 90.56 97 ASN A CA 1
ATOM 758 C C . ASN A 1 97 ? 1.890 -0.905 -11.033 1.00 90.56 97 ASN A C 1
ATOM 760 O O . ASN A 1 97 ? 1.545 -1.935 -10.452 1.00 90.56 97 ASN A O 1
ATOM 764 N N . ILE A 1 98 ? 1.007 -0.056 -11.562 1.00 90.44 98 ILE A N 1
ATOM 765 C CA . ILE A 1 98 ? -0.443 -0.171 -11.376 1.00 90.44 98 ILE A CA 1
ATOM 766 C C . ILE A 1 98 ? -1.018 -1.504 -11.874 1.00 90.44 98 ILE A C 1
ATOM 768 O O . ILE A 1 98 ? -1.981 -2.000 -11.292 1.00 90.44 98 ILE A O 1
ATOM 772 N N . ASN A 1 99 ? -0.415 -2.104 -12.904 1.00 90.25 99 ASN A N 1
ATOM 773 C CA . ASN A 1 99 ? -0.898 -3.352 -13.497 1.00 90.25 99 ASN A CA 1
ATOM 774 C C . ASN A 1 99 ? -0.696 -4.558 -12.571 1.00 90.25 99 ASN A C 1
ATOM 776 O O . ASN A 1 99 ? -1.410 -5.543 -12.700 1.00 90.25 99 ASN A O 1
ATOM 780 N N . LEU A 1 100 ? 0.241 -4.466 -11.624 1.00 93.25 100 LEU A N 1
ATOM 781 C CA . LEU A 1 100 ? 0.577 -5.546 -10.695 1.00 93.25 100 LEU A CA 1
ATOM 782 C C . LEU A 1 100 ? -0.149 -5.423 -9.350 1.00 93.25 100 LEU A C 1
ATOM 784 O O . LEU A 1 100 ? -0.094 -6.334 -8.528 1.00 93.25 100 LEU A O 1
ATOM 788 N N . VAL A 1 101 ? -0.830 -4.301 -9.097 1.00 93.38 101 VAL A N 1
ATOM 789 C CA . VAL A 1 101 ? -1.496 -4.036 -7.811 1.00 93.38 101 VAL A CA 1
ATOM 790 C C . VAL A 1 101 ? -2.553 -5.087 -7.462 1.00 93.38 101 VAL A C 1
ATOM 792 O O . VAL A 1 101 ? -2.539 -5.536 -6.314 1.00 93.38 101 VAL A O 1
ATOM 795 N N . PRO A 1 102 ? -3.449 -5.522 -8.375 1.00 94.25 102 PRO A N 1
ATOM 796 C CA . PRO A 1 102 ? -4.443 -6.541 -8.041 1.00 94.25 102 PRO A CA 1
ATOM 797 C C . PRO A 1 102 ? -3.802 -7.845 -7.554 1.00 94.25 102 PRO A C 1
ATOM 799 O O . PRO A 1 102 ? -4.189 -8.378 -6.513 1.00 94.25 102 PRO A O 1
ATOM 802 N N . SER A 1 103 ? -2.779 -8.316 -8.261 1.00 95.81 103 SER A N 1
ATOM 803 C CA . SER A 1 103 ? -2.094 -9.578 -7.978 1.00 95.81 103 SER A CA 1
ATOM 804 C C . SER A 1 103 ? -1.210 -9.487 -6.743 1.00 95.81 103 SER A C 1
ATOM 806 O O . SER A 1 103 ? -1.190 -10.405 -5.921 1.00 95.81 103 SER A O 1
ATOM 808 N N . PHE A 1 104 ? -0.577 -8.333 -6.524 1.00 97.31 104 PHE A N 1
ATOM 809 C CA . PHE A 1 104 ? 0.140 -8.048 -5.288 1.00 97.31 104 PHE A CA 1
ATOM 810 C C . PHE A 1 104 ? -0.791 -8.036 -4.074 1.00 97.31 104 PHE A C 1
ATOM 812 O O . PHE A 1 104 ? -0.503 -8.704 -3.081 1.00 97.31 104 PHE A O 1
ATOM 819 N N . LEU A 1 105 ? -1.950 -7.376 -4.161 1.00 97.62 105 LEU A N 1
ATOM 820 C CA . LEU A 1 105 ? -2.971 -7.403 -3.107 1.00 97.62 105 LEU A CA 1
ATOM 821 C C . LEU A 1 105 ? -3.499 -8.820 -2.851 1.00 97.62 105 LEU A C 1
ATOM 823 O O . LEU A 1 105 ? -3.626 -9.223 -1.694 1.00 97.62 105 LEU A O 1
ATOM 827 N N . ALA A 1 106 ? -3.772 -9.593 -3.904 1.00 97.25 106 ALA A N 1
ATOM 828 C CA . ALA A 1 106 ? -4.191 -10.986 -3.775 1.00 97.25 106 ALA A CA 1
ATOM 829 C C . ALA A 1 106 ? -3.120 -11.830 -3.066 1.00 97.25 106 ALA A C 1
ATOM 831 O O . ALA A 1 106 ? -3.438 -12.599 -2.156 1.00 97.25 106 ALA A O 1
ATOM 832 N N . GLY A 1 107 ? -1.846 -11.632 -3.411 1.00 97.69 107 GLY A N 1
ATOM 833 C CA . GLY A 1 107 ? -0.726 -12.296 -2.757 1.00 97.69 107 GLY A CA 1
ATOM 834 C C . GLY A 1 107 ? -0.572 -11.904 -1.284 1.00 97.69 107 GLY A C 1
ATOM 835 O O . GLY A 1 107 ? -0.379 -12.776 -0.438 1.00 97.69 107 GLY A O 1
ATOM 836 N N . LEU A 1 108 ? -0.731 -10.619 -0.946 1.00 98.12 108 LEU A N 1
ATOM 837 C CA . LEU A 1 108 ? -0.750 -10.148 0.446 1.00 98.12 108 LEU A CA 1
ATOM 838 C C . LEU A 1 108 ? -1.893 -10.784 1.242 1.00 98.12 108 LEU A C 1
ATOM 840 O O . LEU A 1 108 ? -1.689 -11.205 2.377 1.00 98.12 108 LEU A O 1
ATOM 844 N N . ASN A 1 109 ? -3.08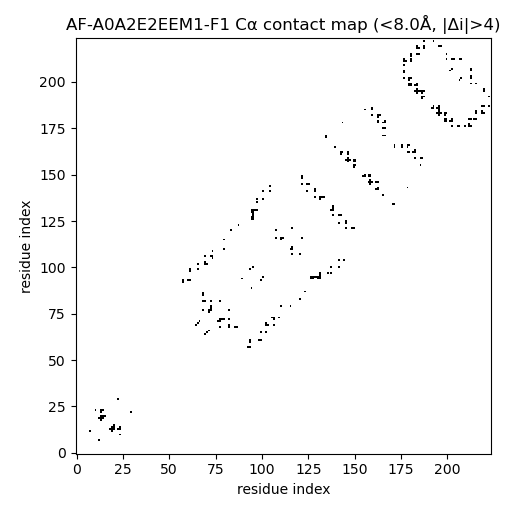9 -10.879 0.660 1.00 97.00 109 ASN A N 1
ATOM 845 C CA . ASN A 1 109 ? -4.237 -11.519 1.304 1.00 97.00 109 ASN A CA 1
ATOM 846 C C . ASN A 1 109 ? -4.000 -13.016 1.522 1.00 97.00 109 ASN A C 1
ATOM 848 O O . ASN A 1 109 ? -4.280 -13.523 2.604 1.00 97.00 109 ASN A O 1
ATOM 852 N N . LYS A 1 110 ? -3.433 -13.714 0.532 1.00 97.69 110 LYS A N 1
ATOM 853 C CA . LYS A 1 110 ? -3.093 -15.137 0.649 1.00 97.69 110 LYS A CA 1
ATOM 854 C C . LYS A 1 110 ? -2.039 -15.390 1.729 1.00 97.69 110 LYS A C 1
ATOM 856 O O . LYS A 1 110 ? -2.171 -16.329 2.511 1.00 97.69 110 LYS A O 1
ATOM 861 N N . LEU A 1 111 ? -1.002 -14.552 1.798 1.00 97.94 111 LEU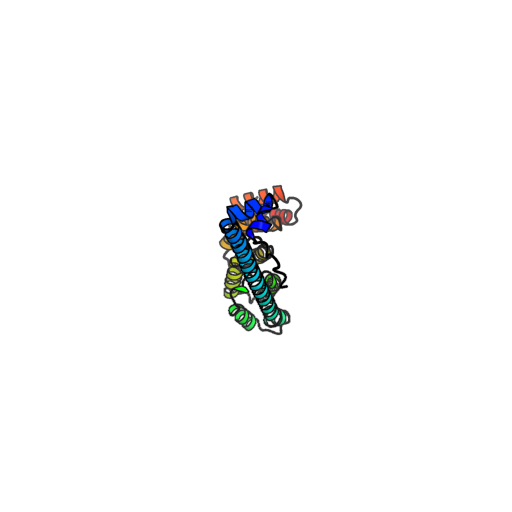 A N 1
ATOM 862 C CA . LEU A 1 111 ? 0.019 -14.637 2.845 1.00 97.94 111 LEU A CA 1
ATOM 863 C C . LEU A 1 111 ? -0.571 -14.416 4.238 1.00 97.94 111 LEU A C 1
ATOM 865 O O . LEU A 1 111 ? -0.237 -15.159 5.156 1.00 97.94 111 LEU A O 1
ATOM 869 N N . ASP A 1 112 ? -1.442 -13.425 4.384 1.00 97.19 112 ASP A N 1
ATOM 870 C CA . ASP A 1 112 ? -2.086 -13.084 5.652 1.00 97.19 112 ASP A CA 1
ATOM 871 C C . ASP A 1 112 ? -3.024 -14.194 6.141 1.00 97.19 112 ASP A C 1
ATOM 873 O O . ASP A 1 112 ? -2.879 -14.687 7.255 1.00 97.19 112 ASP A O 1
ATOM 877 N N . GLN A 1 113 ? -3.885 -14.714 5.260 1.00 96.12 113 GLN A N 1
ATOM 878 C CA . GLN A 1 113 ? -4.755 -15.861 5.561 1.00 96.12 113 GLN A CA 1
ATOM 879 C C . GLN A 1 113 ? -3.972 -17.110 5.988 1.00 96.12 113 GLN A C 1
ATOM 881 O O . GLN A 1 113 ? -4.467 -17.918 6.771 1.00 96.12 113 GLN A O 1
ATOM 886 N N . ALA A 1 114 ? -2.744 -17.269 5.492 1.00 96.06 114 ALA A N 1
ATOM 887 C CA . ALA A 1 114 ? -1.852 -18.357 5.875 1.00 96.06 114 ALA A CA 1
ATOM 888 C C . ALA A 1 114 ? -1.026 -18.070 7.147 1.00 96.06 114 ALA A C 1
ATOM 890 O O . ALA A 1 114 ? -0.196 -18.906 7.512 1.00 96.06 114 ALA A O 1
ATOM 891 N N . GLY A 1 115 ? -1.179 -16.903 7.785 1.00 96.19 115 GLY A N 1
ATOM 892 C CA . GLY A 1 115 ? -0.356 -16.463 8.919 1.00 96.19 115 GLY A CA 1
ATOM 893 C C . GLY A 1 115 ? 1.116 -16.233 8.554 1.00 96.19 115 GLY A C 1
ATOM 894 O O . GLY A 1 115 ? 1.997 -16.346 9.401 1.00 96.19 115 GLY A O 1
ATOM 895 N N . LYS A 1 116 ? 1.404 -15.979 7.272 1.00 96.44 116 LYS A N 1
ATOM 896 C CA . LYS A 1 116 ? 2.756 -15.845 6.700 1.00 96.44 116 LYS A CA 1
ATOM 897 C C . LYS A 1 116 ? 3.075 -14.421 6.252 1.00 96.44 116 LYS A C 1
ATOM 899 O O . LYS A 1 116 ? 4.114 -14.216 5.622 1.00 96.44 116 LYS A O 1
ATOM 904 N N . LEU A 1 117 ? 2.214 -13.447 6.528 1.00 96.31 117 LEU A N 1
ATOM 905 C CA . LEU A 1 117 ? 2.521 -12.039 6.305 1.00 96.31 117 LEU A CA 1
ATOM 906 C C . LEU A 1 117 ? 3.450 -11.546 7.427 1.00 96.31 117 LEU A C 1
ATOM 908 O O . LEU A 1 117 ? 3.067 -11.525 8.589 1.00 96.31 117 LEU A O 1
ATOM 912 N N . ASP A 1 118 ? 4.691 -11.200 7.088 1.00 95.19 118 ASP A N 1
ATOM 913 C CA . ASP A 1 118 ? 5.735 -10.806 8.042 1.00 95.19 118 ASP A CA 1
ATOM 914 C C . ASP A 1 118 ? 6.230 -9.373 7.796 1.00 95.19 118 ASP A C 1
ATOM 916 O O . ASP A 1 118 ? 5.811 -8.698 6.852 1.00 95.19 118 ASP A O 1
ATOM 920 N N . SER A 1 119 ? 7.153 -8.900 8.645 1.00 95.44 119 SER A N 1
ATOM 921 C CA . SER A 1 119 ? 7.702 -7.541 8.529 1.00 95.44 119 SER A CA 1
ATOM 922 C C . SER A 1 119 ? 8.363 -7.288 7.175 1.00 95.44 119 SER A C 1
ATOM 924 O O . SER A 1 119 ? 8.221 -6.195 6.644 1.00 95.44 119 SER A O 1
ATOM 926 N N . ALA A 1 120 ? 9.021 -8.288 6.580 1.00 95.31 120 ALA A N 1
ATOM 927 C CA . ALA A 1 120 ? 9.634 -8.135 5.262 1.00 95.31 120 ALA A CA 1
ATOM 928 C C . ALA A 1 120 ? 8.586 -7.807 4.185 1.00 95.31 120 ALA A C 1
ATOM 930 O O . ALA A 1 120 ? 8.802 -6.932 3.347 1.00 95.31 120 ALA A O 1
ATOM 931 N N . MET A 1 121 ? 7.419 -8.456 4.235 1.00 96.75 121 MET A N 1
ATOM 932 C CA . MET A 1 121 ? 6.318 -8.147 3.322 1.00 96.75 121 MET A CA 1
ATOM 933 C C . MET A 1 121 ? 5.645 -6.813 3.616 1.00 96.75 121 MET A C 1
ATOM 935 O O . MET A 1 121 ? 5.259 -6.118 2.676 1.00 96.75 121 MET A O 1
ATOM 939 N N . LYS A 1 122 ? 5.532 -6.418 4.887 1.00 97.44 122 LYS A N 1
ATOM 940 C CA . LYS A 1 122 ? 5.091 -5.065 5.255 1.00 97.44 122 LYS A CA 1
ATOM 941 C C . LYS A 1 122 ? 6.024 -4.007 4.659 1.00 97.44 122 LYS A C 1
ATOM 943 O O . LYS A 1 122 ? 5.547 -3.084 4.004 1.00 97.44 122 LYS A O 1
ATOM 948 N N . ASP A 1 123 ? 7.334 -4.164 4.829 1.00 96.38 123 ASP A N 1
ATOM 949 C CA . ASP A 1 123 ? 8.331 -3.203 4.344 1.00 96.38 123 ASP A CA 1
ATOM 950 C C . ASP A 1 123 ? 8.340 -3.142 2.808 1.00 96.38 123 ASP A C 1
ATOM 952 O O . ASP A 1 123 ? 8.367 -2.058 2.225 1.00 96.38 123 ASP A O 1
ATOM 956 N N . MET A 1 124 ? 8.195 -4.290 2.139 1.00 95.75 124 MET A N 1
ATOM 957 C CA . MET A 1 124 ? 8.004 -4.353 0.686 1.00 95.75 124 MET A CA 1
ATOM 958 C C . MET A 1 124 ? 6.713 -3.654 0.239 1.00 95.75 124 MET A C 1
ATOM 960 O O . MET A 1 124 ? 6.714 -2.940 -0.760 1.00 95.75 124 MET A O 1
ATOM 964 N N . THR A 1 125 ? 5.616 -3.822 0.979 1.00 97.62 125 THR A N 1
ATOM 965 C CA . THR A 1 125 ? 4.338 -3.155 0.686 1.00 97.62 125 THR A CA 1
ATOM 966 C C . THR A 1 125 ? 4.465 -1.639 0.824 1.00 97.62 125 THR A C 1
ATOM 968 O O . THR A 1 125 ? 3.945 -0.901 -0.013 1.00 97.62 125 THR A O 1
ATOM 971 N N . ALA A 1 126 ? 5.195 -1.165 1.836 1.00 97.44 126 ALA A N 1
ATOM 972 C CA . ALA A 1 126 ? 5.494 0.251 2.014 1.00 97.44 126 ALA A CA 1
ATOM 973 C C . ALA A 1 126 ? 6.368 0.810 0.874 1.00 97.44 126 ALA A C 1
ATOM 975 O O . ALA A 1 126 ? 6.073 1.894 0.370 1.00 97.44 126 ALA A O 1
ATOM 976 N N . ASP A 1 127 ? 7.384 0.065 0.418 1.00 95.44 127 ASP A N 1
ATOM 977 C CA . ASP A 1 127 ? 8.207 0.439 -0.748 1.00 95.44 127 ASP A CA 1
ATOM 978 C C . ASP A 1 127 ? 7.367 0.529 -2.029 1.00 95.44 127 ASP A C 1
ATOM 980 O O . ASP A 1 127 ? 7.450 1.514 -2.764 1.00 95.44 127 ASP A O 1
ATOM 984 N N . TRP A 1 128 ? 6.498 -0.458 -2.269 1.00 95.50 128 TRP A N 1
ATOM 985 C CA . TRP A 1 128 ? 5.563 -0.430 -3.395 1.00 95.50 128 TRP A CA 1
ATOM 986 C C . TRP A 1 128 ? 4.661 0.796 -3.331 1.00 95.50 128 TRP A C 1
ATOM 988 O O . TRP A 1 128 ? 4.577 1.535 -4.308 1.00 95.50 128 TRP A O 1
ATOM 998 N N . PHE A 1 129 ? 4.038 1.046 -2.179 1.00 96.19 129 PHE A N 1
ATOM 999 C CA . PHE A 1 129 ? 3.163 2.194 -1.959 1.00 96.19 129 PHE A CA 1
ATOM 1000 C C . PHE A 1 129 ? 3.863 3.536 -2.214 1.00 96.19 129 PHE A C 1
ATOM 1002 O O . PHE A 1 129 ? 3.282 4.420 -2.847 1.00 96.19 129 PHE A O 1
ATOM 1009 N N . ALA A 1 130 ? 5.107 3.685 -1.753 1.00 95.19 130 ALA A N 1
ATOM 1010 C CA . ALA A 1 130 ? 5.890 4.908 -1.914 1.00 95.19 130 ALA A CA 1
ATOM 1011 C C . ALA A 1 130 ? 6.234 5.219 -3.381 1.00 95.19 130 ALA A C 1
ATOM 1013 O O . ALA A 1 130 ? 6.370 6.388 -3.737 1.00 95.19 130 ALA A O 1
ATOM 1014 N N . LYS A 1 131 ? 6.341 4.191 -4.233 1.00 93.62 131 LYS A N 1
ATOM 1015 C CA . LYS A 1 131 ? 6.650 4.322 -5.668 1.00 93.62 131 LYS A CA 1
ATOM 1016 C C . LYS A 1 131 ? 5.419 4.556 -6.546 1.00 93.62 131 LYS A C 1
ATOM 1018 O O . LYS A 1 131 ? 5.557 4.903 -7.717 1.00 93.62 131 LYS A O 1
ATOM 1023 N N . MET A 1 132 ? 4.211 4.392 -6.007 1.00 92.00 132 MET A N 1
ATOM 1024 C CA . MET A 1 132 ? 2.984 4.592 -6.777 1.00 92.00 132 MET A CA 1
ATOM 1025 C C . MET A 1 132 ? 2.689 6.069 -7.037 1.00 92.00 132 MET A C 1
ATOM 1027 O O . MET A 1 132 ? 2.861 6.928 -6.171 1.00 92.00 132 MET A O 1
ATOM 1031 N N . ASN A 1 133 ? 2.102 6.352 -8.202 1.00 87.06 133 ASN A N 1
ATOM 1032 C CA . ASN A 1 133 ? 1.559 7.673 -8.500 1.00 87.06 133 ASN A CA 1
ATOM 1033 C C . ASN A 1 133 ? 0.447 8.041 -7.495 1.00 87.06 133 ASN A C 1
ATOM 1035 O O . ASN A 1 133 ? -0.495 7.264 -7.290 1.00 87.06 133 ASN A O 1
ATOM 1039 N N . GLN A 1 134 ? 0.553 9.239 -6.906 1.00 82.56 134 GLN A N 1
ATOM 1040 C CA . GLN A 1 134 ? -0.355 9.767 -5.885 1.00 82.56 134 GLN A CA 1
ATOM 1041 C C . GLN A 1 134 ? -1.826 9.753 -6.315 1.00 82.56 134 GLN A C 1
ATOM 1043 O O . GLN A 1 134 ? -2.672 9.379 -5.510 1.00 82.56 134 GLN A O 1
ATOM 1048 N N . GLY A 1 135 ? -2.115 10.062 -7.583 1.00 77.12 135 GLY A N 1
ATOM 1049 C CA . GLY A 1 135 ? -3.482 10.093 -8.120 1.00 77.12 135 GLY A CA 1
ATOM 1050 C C . GLY A 1 135 ? -4.037 8.739 -8.575 1.00 77.12 135 GLY A C 1
ATOM 1051 O O . GLY A 1 135 ? -5.144 8.681 -9.107 1.00 77.12 135 GLY A O 1
ATOM 1052 N N . SER A 1 136 ? -3.285 7.641 -8.437 1.00 84.94 136 SER A N 1
ATOM 1053 C CA . SER A 1 136 ? -3.751 6.330 -8.902 1.00 84.94 136 SER A CA 1
ATOM 1054 C C . SER A 1 136 ? -4.696 5.669 -7.895 1.00 84.94 136 SER A C 1
ATOM 1056 O O . SER A 1 136 ? -4.397 5.576 -6.705 1.00 84.94 136 SER A O 1
ATOM 1058 N N . MET A 1 137 ? -5.812 5.108 -8.374 1.00 87.00 137 MET A N 1
ATOM 1059 C CA . MET A 1 137 ? -6.720 4.331 -7.514 1.00 87.00 137 MET A CA 1
ATOM 1060 C C . MET A 1 137 ? -6.029 3.113 -6.886 1.00 87.00 137 MET A C 1
ATOM 1062 O O . MET A 1 137 ? -6.347 2.734 -5.763 1.00 87.00 137 MET A O 1
ATOM 1066 N N . GLY A 1 138 ? -5.042 2.520 -7.566 1.00 90.75 138 GLY A N 1
ATOM 1067 C CA . GLY A 1 138 ? -4.262 1.427 -6.986 1.00 90.75 138 GLY A CA 1
ATOM 1068 C C . GLY A 1 138 ? -3.516 1.842 -5.721 1.00 90.75 138 GLY A C 1
ATOM 1069 O O . GLY A 1 138 ? -3.418 1.043 -4.794 1.00 90.75 138 GLY A O 1
ATOM 1070 N N . ARG A 1 139 ? -3.059 3.100 -5.635 1.00 92.94 139 ARG A N 1
ATOM 1071 C CA . ARG A 1 139 ? -2.410 3.622 -4.430 1.00 92.94 139 ARG A CA 1
ATOM 1072 C C . ARG A 1 139 ? -3.378 3.696 -3.257 1.00 92.94 139 ARG A C 1
ATOM 1074 O O . ARG A 1 139 ? -2.978 3.369 -2.144 1.00 92.94 139 ARG A O 1
ATOM 1081 N N . LEU A 1 140 ? -4.640 4.064 -3.495 1.00 92.50 140 LEU A N 1
ATOM 1082 C CA . LEU A 1 140 ? -5.677 4.006 -2.462 1.00 92.50 140 LEU A CA 1
ATOM 1083 C C . LEU A 1 140 ? -5.834 2.576 -1.938 1.00 92.50 140 LEU A C 1
ATOM 1085 O O . LEU A 1 140 ? -5.704 2.351 -0.739 1.00 92.50 140 LEU A O 1
ATOM 1089 N N . PHE A 1 141 ? -6.082 1.604 -2.819 1.00 94.12 141 PHE A N 1
ATOM 1090 C CA . PHE A 1 141 ? -6.321 0.222 -2.391 1.00 94.12 141 PHE A CA 1
ATOM 1091 C C . PHE A 1 141 ? -5.112 -0.386 -1.676 1.00 94.12 141 PHE A C 1
ATOM 1093 O O . PHE A 1 141 ? -5.272 -1.019 -0.631 1.00 94.12 141 PHE A O 1
ATOM 1100 N N . LEU A 1 142 ? -3.902 -0.146 -2.190 1.00 96.50 142 LEU A N 1
ATOM 1101 C CA . LEU A 1 142 ? -2.680 -0.599 -1.536 1.00 96.50 142 LEU A CA 1
ATOM 1102 C C . LEU A 1 142 ? -2.464 0.094 -0.192 1.00 96.50 142 LEU A C 1
ATOM 1104 O O . LEU A 1 142 ? -2.091 -0.564 0.772 1.00 96.50 142 LEU A O 1
ATOM 1108 N N . GLY A 1 143 ? -2.747 1.393 -0.097 1.00 96.44 143 GLY A N 1
ATOM 1109 C CA . GLY A 1 143 ? -2.643 2.143 1.149 1.00 96.44 143 GLY A CA 1
ATOM 1110 C C . GLY A 1 143 ? -3.658 1.705 2.206 1.00 96.44 143 GLY A C 1
ATOM 1111 O O . GLY A 1 143 ? -3.292 1.585 3.369 1.00 96.44 143 GLY A O 1
ATOM 1112 N N . LEU A 1 144 ? -4.901 1.392 1.823 1.00 96.25 144 LEU A N 1
ATOM 1113 C CA . LEU A 1 144 ? -5.898 0.812 2.735 1.00 96.25 144 LEU A CA 1
ATOM 1114 C C . LEU A 1 144 ? -5.477 -0.572 3.237 1.00 96.25 144 LEU A C 1
ATOM 1116 O O . LEU A 1 144 ? -5.744 -0.927 4.382 1.00 96.25 144 LEU A O 1
ATOM 1120 N N . ARG A 1 145 ? -4.816 -1.370 2.391 1.00 97.50 145 ARG A N 1
ATOM 1121 C CA . ARG A 1 145 ? -4.248 -2.644 2.835 1.00 97.50 145 ARG A CA 1
ATOM 1122 C C . ARG A 1 145 ? -3.054 -2.419 3.758 1.00 97.50 145 ARG A C 1
ATOM 1124 O O . ARG A 1 145 ? -2.984 -3.046 4.805 1.00 97.50 145 ARG A O 1
ATOM 1131 N N . LEU A 1 146 ? -2.150 -1.511 3.406 1.00 98.31 146 LEU A N 1
ATOM 1132 C CA . LEU A 1 146 ? -0.976 -1.178 4.206 1.00 98.31 146 LEU A CA 1
ATOM 1133 C C . LEU A 1 146 ? -1.351 -0.598 5.578 1.00 98.31 146 LEU A C 1
ATOM 1135 O O . LEU A 1 146 ? -0.692 -0.926 6.558 1.00 98.31 146 LEU A O 1
ATOM 1139 N N . SER A 1 147 ? -2.415 0.207 5.681 1.00 98.31 147 SER A N 1
ATOM 1140 C CA . SER A 1 147 ? -2.891 0.709 6.976 1.00 98.31 147 SER A CA 1
ATOM 1141 C C . SER A 1 147 ? -3.369 -0.425 7.883 1.00 98.31 147 SER A C 1
ATOM 1143 O O . SER A 1 147 ? -3.030 -0.420 9.062 1.00 98.31 147 SER A O 1
ATOM 1145 N N . ALA A 1 148 ? -4.071 -1.423 7.336 1.00 97.44 148 ALA A N 1
ATOM 1146 C CA . ALA A 1 148 ? -4.434 -2.629 8.080 1.00 97.44 148 ALA A CA 1
ATOM 1147 C C . ALA A 1 148 ? -3.186 -3.417 8.518 1.00 97.44 148 ALA A C 1
ATOM 1149 O O . ALA A 1 148 ? -3.082 -3.794 9.676 1.00 97.44 148 ALA A O 1
ATOM 1150 N N . ILE A 1 149 ? -2.189 -3.571 7.638 1.00 98.19 149 ILE A N 1
ATOM 1151 C CA . ILE A 1 149 ? -0.926 -4.247 7.987 1.00 98.19 149 ILE A CA 1
ATOM 1152 C C . ILE A 1 149 ? -0.191 -3.509 9.117 1.00 98.19 149 ILE A C 1
ATOM 1154 O O . ILE A 1 149 ? 0.339 -4.154 10.017 1.00 98.19 149 ILE A O 1
ATOM 1158 N N . TYR A 1 150 ? -0.157 -2.172 9.093 1.00 98.44 150 TYR A N 1
ATOM 1159 C CA . TYR A 1 150 ? 0.425 -1.381 10.181 1.00 98.44 150 TYR A CA 1
ATOM 1160 C C . TYR A 1 150 ? -0.337 -1.547 11.492 1.00 98.44 150 TYR A C 1
ATOM 1162 O O . TYR A 1 150 ? 0.280 -1.628 12.549 1.00 98.44 150 TYR A O 1
ATOM 1170 N N . GLU A 1 151 ? -1.665 -1.589 11.443 1.00 97.38 151 GLU A N 1
ATOM 1171 C CA . GLU A 1 151 ? -2.481 -1.853 12.624 1.00 97.38 151 GLU A CA 1
ATOM 1172 C C . GLU A 1 151 ? -2.185 -3.237 13.212 1.00 97.38 151 GLU A C 1
ATOM 1174 O O . GLU A 1 151 ? -1.880 -3.334 14.402 1.00 97.38 151 GLU A O 1
ATOM 1179 N N . ASP A 1 152 ? -2.197 -4.279 12.379 1.00 95.94 152 ASP A N 1
ATOM 1180 C CA . ASP A 1 152 ? -1.940 -5.664 12.786 1.00 95.94 152 ASP A CA 1
ATOM 1181 C C . ASP A 1 152 ? -0.520 -5.842 13.348 1.00 95.94 152 ASP A C 1
ATOM 1183 O O . ASP A 1 152 ? -0.291 -6.657 14.243 1.00 95.94 152 ASP A O 1
ATOM 1187 N N . SER A 1 153 ? 0.444 -5.044 12.873 1.00 95.75 153 SER A N 1
ATOM 1188 C CA . SER A 1 153 ? 1.819 -5.030 13.385 1.00 95.75 153 SER A CA 1
ATOM 1189 C C . SER A 1 153 ? 2.027 -4.136 14.614 1.00 95.75 153 SER A C 1
ATOM 1191 O O . SER A 1 153 ? 3.164 -3.973 15.060 1.00 95.75 153 SER A O 1
ATOM 1193 N N . GLY A 1 154 ? 0.964 -3.546 15.169 1.00 96.25 154 GLY A N 1
ATOM 1194 C CA . GLY A 1 154 ? 1.017 -2.656 16.334 1.00 96.25 154 GLY A CA 1
ATOM 1195 C C . GLY A 1 154 ? 1.514 -1.236 16.036 1.00 96.25 154 GLY A C 1
ATOM 1196 O O . GLY A 1 154 ? 1.627 -0.416 16.945 1.00 96.25 154 GLY A O 1
ATOM 1197 N N . GLU A 1 155 ? 1.769 -0.898 14.773 1.00 97.38 155 GLU A N 1
ATOM 1198 C CA . GLU A 1 155 ? 2.205 0.423 14.305 1.00 97.38 155 GLU A CA 1
ATOM 1199 C C . GLU A 1 155 ? 1.003 1.342 14.020 1.00 97.38 155 GLU A C 1
ATOM 1201 O O . GLU A 1 155 ? 0.912 1.993 12.976 1.00 97.38 155 GLU A O 1
ATOM 1206 N N . VAL A 1 156 ? 0.068 1.412 14.971 1.00 97.56 156 VAL A N 1
ATOM 1207 C CA . VAL A 1 156 ? -1.230 2.098 14.825 1.00 97.56 156 VAL A CA 1
ATOM 1208 C C . VAL A 1 156 ? -1.079 3.572 14.428 1.00 97.56 156 VAL A C 1
ATOM 1210 O O . VAL A 1 156 ? -1.847 4.076 13.610 1.00 97.56 156 VAL A O 1
ATOM 1213 N N . GLU A 1 157 ? -0.059 4.268 14.932 1.00 97.62 157 GLU A N 1
ATOM 1214 C CA . GLU A 1 157 ? 0.208 5.664 14.558 1.00 97.62 157 GLU A CA 1
ATOM 1215 C C . GLU A 1 157 ? 0.531 5.825 13.064 1.00 97.62 157 GLU A C 1
ATOM 1217 O O . GLU A 1 157 ? 0.091 6.792 12.434 1.00 97.62 157 GLU A O 1
ATOM 1222 N N . LYS A 1 158 ? 1.243 4.861 12.460 1.00 98.00 158 LYS A N 1
ATOM 1223 C CA . LYS A 1 158 ? 1.522 4.868 11.016 1.00 98.00 158 LYS A CA 1
ATOM 1224 C C . LYS A 1 158 ? 0.260 4.597 10.208 1.00 98.00 158 LYS A C 1
ATOM 1226 O O . LYS A 1 158 ? 0.055 5.247 9.184 1.00 98.00 158 LYS A O 1
ATOM 1231 N N . ALA A 1 159 ? -0.599 3.693 10.683 1.00 98.56 159 ALA A N 1
ATOM 1232 C CA . ALA A 1 159 ? -1.902 3.440 10.071 1.00 98.56 159 ALA A CA 1
ATOM 1233 C C . ALA A 1 159 ? -2.767 4.712 10.058 1.00 98.56 159 ALA A C 1
ATOM 1235 O O . ALA A 1 159 ? -3.285 5.091 9.008 1.00 98.56 159 ALA A O 1
ATOM 1236 N N . ILE A 1 160 ? -2.859 5.409 11.198 1.00 98.38 160 ILE A N 1
ATOM 1237 C CA . ILE A 1 160 ? -3.595 6.677 11.322 1.00 98.38 160 ILE A CA 1
ATOM 1238 C C . ILE A 1 160 ? -3.004 7.737 10.393 1.00 98.38 160 ILE A C 1
ATOM 1240 O O . ILE A 1 160 ? -3.744 8.324 9.612 1.00 98.38 160 ILE A O 1
ATOM 1244 N N . THR A 1 161 ? -1.684 7.940 10.419 1.00 98.12 161 THR A N 1
ATOM 1245 C CA . THR A 1 161 ? -1.011 8.945 9.574 1.00 98.12 161 THR A CA 1
ATOM 1246 C C . THR A 1 161 ? -1.280 8.698 8.087 1.00 98.12 161 THR A C 1
ATOM 1248 O O . THR A 1 161 ? -1.573 9.622 7.328 1.00 98.12 161 THR A O 1
ATOM 1251 N N . LEU A 1 162 ? -1.219 7.437 7.649 1.00 97.56 162 LEU A N 1
ATOM 1252 C CA . LEU A 1 162 ? -1.513 7.059 6.269 1.00 97.56 162 LEU A CA 1
ATOM 1253 C C . LEU A 1 162 ? -2.969 7.370 5.884 1.00 97.56 162 LEU A C 1
ATOM 1255 O O . LEU A 1 162 ? -3.219 7.909 4.808 1.00 97.56 162 LEU A O 1
ATOM 1259 N N . LEU A 1 163 ? -3.922 7.066 6.764 1.00 97.81 163 LEU A N 1
ATOM 1260 C CA . LEU A 1 163 ? -5.343 7.330 6.533 1.00 97.81 163 LEU A CA 1
ATOM 1261 C C . LEU A 1 163 ? -5.686 8.825 6.593 1.00 97.81 163 LEU A C 1
ATOM 1263 O O . LEU A 1 163 ? -6.493 9.286 5.791 1.00 97.81 163 LEU A O 1
ATOM 1267 N N . GLU A 1 164 ? -5.056 9.601 7.478 1.00 96.94 164 GLU A N 1
ATOM 1268 C CA . GLU A 1 164 ? -5.194 11.063 7.528 1.00 96.94 164 GLU A CA 1
ATOM 1269 C C . GLU A 1 164 ? -4.744 11.700 6.206 1.00 96.94 164 GLU A C 1
ATOM 1271 O O . GLU A 1 164 ? -5.411 12.601 5.697 1.00 96.94 164 GLU A O 1
ATOM 1276 N N . ASN A 1 165 ? -3.659 11.201 5.605 1.00 94.81 165 ASN A N 1
ATOM 1277 C CA . ASN A 1 165 ? -3.210 11.671 4.293 1.00 94.81 165 ASN A CA 1
ATOM 1278 C C . ASN A 1 165 ? -4.267 11.434 3.205 1.00 94.81 165 ASN A C 1
ATOM 1280 O O . ASN A 1 165 ? -4.465 12.301 2.362 1.00 94.81 165 ASN A O 1
ATOM 1284 N N . PHE A 1 166 ? -4.975 10.301 3.235 1.00 94.44 166 PHE A N 1
ATOM 1285 C CA . PHE A 1 166 ? -6.077 10.045 2.301 1.00 94.44 166 PHE A CA 1
ATOM 1286 C C . PHE A 1 166 ? -7.327 10.870 2.599 1.00 94.44 166 PHE A C 1
ATOM 1288 O O . PHE A 1 166 ? -7.980 11.337 1.670 1.00 94.44 166 PHE A O 1
ATOM 1295 N N . ALA A 1 167 ? -7.657 11.082 3.873 1.00 93.06 167 ALA A N 1
ATOM 1296 C CA . ALA A 1 167 ? -8.792 11.916 4.267 1.00 93.06 167 ALA A CA 1
ATOM 1297 C C . ALA A 1 167 ? -8.619 13.378 3.820 1.00 93.06 167 ALA A C 1
ATOM 1299 O O . ALA A 1 167 ? -9.600 14.059 3.525 1.00 93.06 167 ALA A O 1
ATOM 1300 N N . ASN A 1 168 ? -7.371 13.850 3.753 1.00 90.69 168 ASN A N 1
ATOM 1301 C CA . ASN A 1 168 ? -7.021 15.208 3.340 1.00 90.69 168 ASN A CA 1
ATOM 1302 C C . ASN A 1 168 ? -6.717 15.345 1.836 1.00 90.69 168 ASN A C 1
ATOM 1304 O O . ASN A 1 168 ? -6.501 16.463 1.368 1.00 90.69 168 ASN A O 1
ATOM 1308 N N . ASP A 1 169 ? -6.688 14.247 1.075 1.00 87.69 169 ASP A N 1
ATOM 1309 C CA . ASP A 1 169 ? -6.447 14.290 -0.368 1.00 87.69 169 ASP A CA 1
ATOM 1310 C C . ASP A 1 169 ? -7.733 14.665 -1.112 1.00 87.69 169 ASP A C 1
ATOM 1312 O O . ASP A 1 169 ? -8.650 13.859 -1.278 1.00 87.69 169 ASP A O 1
ATOM 1316 N N . SER A 1 170 ? -7.792 15.907 -1.592 1.00 78.38 170 SER A N 1
ATOM 1317 C CA . SER A 1 170 ? -8.944 16.442 -2.323 1.00 78.38 170 SER A CA 1
ATOM 1318 C C . SER A 1 170 ? -9.194 15.760 -3.670 1.00 78.38 170 SER A C 1
ATOM 1320 O O . SER A 1 170 ? -10.299 15.870 -4.203 1.00 78.38 170 SER A O 1
ATOM 1322 N N . ASN A 1 171 ? -8.211 15.041 -4.219 1.00 78.94 171 ASN A N 1
ATOM 1323 C CA . ASN A 1 171 ? -8.372 14.287 -5.465 1.00 78.94 171 ASN A CA 1
ATOM 1324 C C . ASN A 1 171 ? -8.983 12.901 -5.229 1.00 78.94 171 ASN A C 1
ATOM 1326 O O . ASN A 1 171 ? -9.370 12.220 -6.182 1.00 78.94 171 ASN A O 1
ATOM 1330 N N . LEU A 1 172 ? -9.085 12.476 -3.968 1.00 79.62 172 LEU A N 1
ATOM 1331 C CA . LEU A 1 172 ? -9.582 11.168 -3.592 1.00 79.62 172 LEU A CA 1
ATOM 1332 C C . LEU A 1 172 ? -11.044 11.251 -3.142 1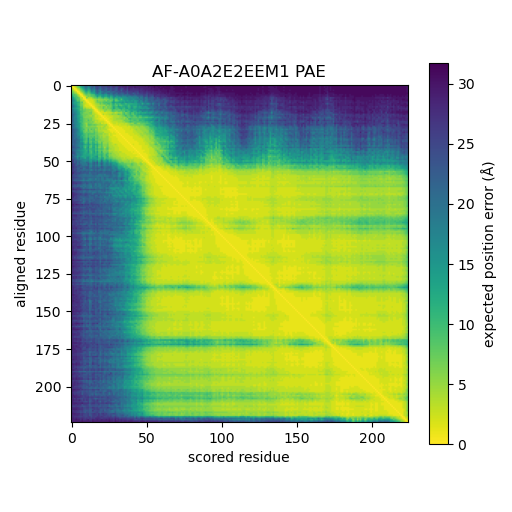.00 79.62 172 LEU A C 1
ATOM 1334 O O . LEU A 1 172 ? -11.342 11.504 -1.981 1.00 79.62 172 LEU A O 1
ATOM 1338 N N . SER A 1 173 ? -11.982 10.988 -4.048 1.00 79.62 173 SER A N 1
ATOM 1339 C CA . SER A 1 173 ? -13.414 10.944 -3.705 1.00 79.62 173 SER A CA 1
ATOM 1340 C C . SER A 1 173 ? -13.905 9.558 -3.274 1.00 79.62 173 SER A C 1
ATOM 1342 O O . SER A 1 173 ? -14.944 9.432 -2.625 1.00 79.62 173 SER A O 1
ATOM 1344 N N . LEU A 1 174 ? -13.176 8.500 -3.633 1.00 86.56 174 LEU A N 1
ATOM 1345 C CA . LEU A 1 174 ? -13.605 7.120 -3.432 1.00 86.56 174 LEU A CA 1
ATOM 1346 C C . LEU A 1 174 ? -13.266 6.621 -2.019 1.00 86.56 174 LEU A C 1
ATOM 1348 O O . LEU A 1 174 ? -12.180 6.879 -1.510 1.00 86.56 174 LEU A O 1
ATOM 1352 N N . MET A 1 175 ? -14.180 5.853 -1.413 1.00 91.38 175 MET A N 1
ATOM 1353 C CA . MET A 1 175 ? -14.009 5.216 -0.094 1.00 91.38 175 MET A CA 1
ATOM 1354 C C . MET A 1 175 ? -13.697 6.184 1.062 1.00 91.38 175 MET A C 1
ATOM 1356 O O . MET A 1 175 ? -13.200 5.753 2.104 1.00 91.38 175 MET A O 1
ATOM 1360 N N . GLN A 1 176 ? -14.005 7.476 0.917 1.00 92.69 176 GLN A N 1
ATOM 1361 C CA . GLN A 1 176 ? -13.801 8.464 1.982 1.00 92.69 176 GLN A CA 1
ATOM 1362 C C . GLN A 1 176 ? -14.573 8.111 3.258 1.00 92.69 176 GLN A C 1
ATOM 1364 O O . GLN A 1 176 ? -14.077 8.315 4.365 1.00 92.69 176 GLN A O 1
ATOM 1369 N N . ASP A 1 177 ? -15.742 7.489 3.125 1.00 95.19 177 ASP A N 1
ATOM 1370 C CA . ASP A 1 177 ? -16.512 6.962 4.247 1.00 95.19 177 ASP A CA 1
ATOM 1371 C C . ASP A 1 177 ? -15.775 5.842 5.003 1.00 95.19 177 ASP A C 1
ATOM 1373 O O . ASP A 1 177 ? -15.723 5.858 6.234 1.00 95.19 177 ASP A O 1
ATOM 1377 N N . LYS A 1 178 ? -15.144 4.904 4.289 1.00 95.44 178 LYS A N 1
ATOM 1378 C CA . LYS A 1 178 ? -14.291 3.863 4.881 1.00 95.44 178 LYS A CA 1
ATOM 1379 C C . LYS A 1 178 ? -13.057 4.463 5.551 1.00 95.44 178 LYS A C 1
ATOM 1381 O O . LYS A 1 178 ? -12.767 4.091 6.684 1.00 95.44 178 LYS A O 1
ATOM 1386 N N . VAL A 1 179 ? -12.365 5.400 4.898 1.00 96.81 179 VAL A N 1
ATOM 1387 C CA . VAL A 1 179 ? -11.182 6.075 5.466 1.00 96.81 179 VAL A CA 1
ATOM 1388 C C . VAL A 1 179 ? -11.535 6.760 6.788 1.00 96.81 179 VAL A C 1
ATOM 1390 O O . VAL A 1 179 ? -10.884 6.515 7.802 1.00 96.81 179 VAL A O 1
ATOM 1393 N N . HIS A 1 180 ? -12.606 7.557 6.817 1.00 96.69 180 HIS A N 1
ATOM 1394 C CA . HIS A 1 180 ? -13.041 8.236 8.038 1.00 96.69 180 HIS A CA 1
ATOM 1395 C C . HIS A 1 180 ? -13.517 7.257 9.113 1.00 96.69 180 HIS A C 1
ATOM 1397 O O . HIS A 1 180 ? -13.229 7.457 10.291 1.00 96.69 180 HIS A O 1
ATOM 1403 N N . PHE A 1 181 ? -14.202 6.175 8.740 1.00 97.62 181 PHE A N 1
ATOM 1404 C CA . PHE A 1 181 ? -14.552 5.119 9.690 1.00 97.62 181 PHE A CA 1
ATOM 1405 C C . PHE A 1 181 ? -13.321 4.446 10.305 1.00 97.62 181 PHE A C 1
ATOM 1407 O O . PHE A 1 181 ? -13.293 4.255 11.522 1.00 97.62 181 PHE A O 1
ATOM 1414 N N . ASP A 1 182 ? -12.301 4.125 9.505 1.00 98.12 182 ASP A N 1
ATOM 1415 C CA . ASP A 1 182 ? -11.054 3.555 10.018 1.00 98.12 182 ASP A CA 1
ATOM 1416 C C . ASP A 1 182 ? -10.360 4.526 10.982 1.00 98.12 182 ASP A C 1
ATOM 1418 O O . ASP A 1 182 ? -9.939 4.132 12.068 1.00 98.12 182 ASP A O 1
ATOM 1422 N N . LEU A 1 183 ? -10.324 5.816 10.644 1.00 98.06 183 LEU A N 1
ATOM 1423 C CA . LEU A 1 183 ? -9.795 6.852 11.532 1.00 98.06 183 LEU A CA 1
ATOM 1424 C C . LEU A 1 183 ? -10.569 6.943 12.854 1.00 98.06 183 LEU A C 1
ATOM 1426 O O . LEU A 1 183 ? -9.950 7.096 13.910 1.00 98.06 183 LEU A O 1
ATOM 1430 N N . VAL A 1 184 ? -11.900 6.799 12.834 1.00 97.88 184 VAL A N 1
ATOM 1431 C CA . VAL A 1 184 ? -12.720 6.743 14.057 1.00 97.88 184 VAL A CA 1
ATOM 1432 C C . VAL A 1 184 ? -12.319 5.553 14.923 1.00 97.88 184 VAL A C 1
ATOM 1434 O O . VAL A 1 184 ? -11.956 5.752 16.084 1.00 97.88 184 VAL A O 1
ATOM 1437 N N . ARG A 1 185 ? -12.370 4.325 14.388 1.00 97.31 185 ARG A N 1
ATOM 1438 C CA . ARG A 1 185 ? -12.108 3.111 15.185 1.00 97.31 185 ARG A CA 1
ATOM 1439 C C . ARG A 1 185 ? -10.679 3.086 15.738 1.00 97.31 185 ARG A C 1
ATOM 1441 O O . ARG A 1 185 ? -10.499 2.738 16.902 1.00 97.31 185 ARG A O 1
ATOM 1448 N N . LEU A 1 186 ? -9.690 3.526 14.955 1.00 97.81 186 LEU A N 1
ATOM 1449 C CA . LEU A 1 186 ? -8.292 3.586 15.387 1.00 97.81 186 LEU A CA 1
ATOM 1450 C C . LEU A 1 186 ? -8.084 4.659 16.460 1.00 97.81 186 LEU A C 1
ATOM 1452 O O . LEU A 1 186 ? -7.389 4.422 17.445 1.00 97.81 186 LEU A O 1
ATOM 1456 N N . SER A 1 187 ? -8.738 5.817 16.335 1.00 97.38 187 SER A N 1
ATOM 1457 C CA . SER A 1 187 ? -8.677 6.860 17.369 1.00 97.38 187 SER A CA 1
ATOM 1458 C C . SER A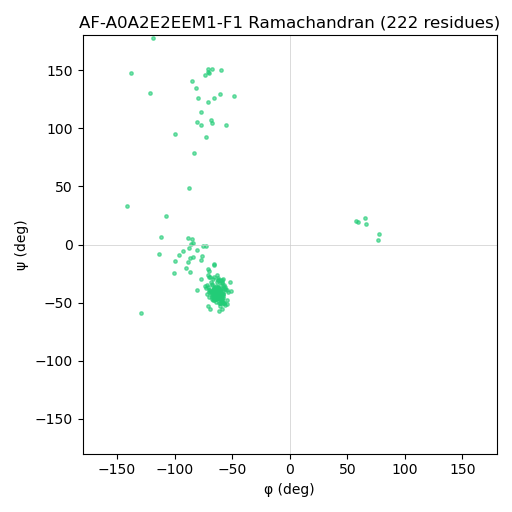 1 187 ? -9.326 6.404 18.680 1.00 97.38 187 SER A C 1
ATOM 1460 O O . SER A 1 187 ? -8.800 6.692 19.755 1.00 97.38 187 SER A O 1
ATOM 1462 N N . VAL A 1 188 ? -10.429 5.643 18.614 1.00 96.06 188 VAL A N 1
ATOM 1463 C CA . VAL A 1 188 ? -11.045 5.013 19.799 1.00 96.06 188 VAL A CA 1
ATOM 1464 C C . VAL A 1 188 ? -10.074 4.030 20.454 1.00 96.06 188 VAL A C 1
ATOM 1466 O O . VAL A 1 188 ? -9.869 4.098 21.665 1.00 96.06 188 VAL A O 1
ATOM 1469 N N . GLN A 1 189 ? -9.434 3.159 19.668 1.00 94.62 189 GLN A N 1
ATOM 1470 C CA . GLN A 1 189 ? -8.431 2.205 20.156 1.00 94.62 189 GLN A CA 1
ATOM 1471 C C . GLN A 1 189 ? -7.253 2.906 20.847 1.00 94.62 189 GLN A C 1
ATOM 1473 O O . GLN A 1 189 ? -6.819 2.475 21.915 1.00 94.62 189 GLN A O 1
ATOM 1478 N N . MET A 1 190 ? -6.786 4.024 20.287 1.00 95.44 190 MET A N 1
ATOM 1479 C CA . MET A 1 190 ? -5.726 4.862 20.862 1.00 95.44 190 MET A CA 1
ATOM 1480 C C . MET A 1 190 ? -6.189 5.721 22.048 1.00 95.44 190 MET A C 1
ATOM 1482 O O . MET A 1 190 ? -5.385 6.443 22.633 1.00 95.44 190 MET A O 1
ATOM 1486 N N . LYS A 1 191 ? -7.475 5.657 22.422 1.00 95.38 191 LYS A N 1
ATOM 1487 C CA . LYS A 1 191 ? -8.110 6.501 23.450 1.00 95.38 191 LYS A CA 1
ATOM 1488 C C . LYS A 1 191 ? -8.030 8.007 23.148 1.00 95.38 191 LYS A C 1
ATOM 1490 O O . LYS A 1 191 ? -8.250 8.828 24.041 1.00 95.38 191 LYS A O 1
ATOM 1495 N N . ASP A 1 192 ? -7.797 8.388 21.891 1.00 96.00 192 ASP A N 1
ATOM 1496 C CA . ASP A 1 192 ? -7.856 9.777 21.432 1.00 96.00 192 ASP A CA 1
ATOM 1497 C C . ASP A 1 192 ? -9.308 10.156 21.116 1.00 96.00 192 ASP A C 1
ATOM 1499 O O . ASP A 1 192 ? -9.777 10.184 19.974 1.00 96.00 192 ASP A O 1
ATOM 1503 N N . THR A 1 193 ? -10.054 10.440 22.181 1.00 94.94 193 THR A N 1
ATOM 1504 C CA . THR A 1 193 ? -11.482 10.776 22.093 1.00 94.94 193 THR A CA 1
ATOM 1505 C C . THR A 1 193 ? -11.750 12.059 21.307 1.00 94.94 193 THR A C 1
ATOM 1507 O O . THR A 1 193 ? -12.831 12.212 20.733 1.00 94.94 193 THR A O 1
ATOM 1510 N N . LYS A 1 194 ? -10.779 12.979 21.253 1.00 95.88 194 LYS A N 1
ATOM 1511 C CA . LYS A 1 194 ? -10.902 14.238 20.517 1.00 95.88 194 LYS A CA 1
ATOM 1512 C C . LYS A 1 194 ? -10.872 13.968 19.017 1.00 95.88 194 LYS A C 1
ATOM 1514 O O . LYS A 1 194 ? -11.804 14.373 18.320 1.00 95.88 194 LYS A O 1
ATOM 1519 N N . LYS A 1 195 ? -9.852 13.252 18.535 1.00 96.12 195 LYS A N 1
ATOM 1520 C CA . LYS A 1 195 ? -9.755 12.861 17.122 1.00 96.12 195 LYS A CA 1
ATOM 1521 C C . LYS A 1 195 ? -10.902 11.948 16.704 1.00 96.12 195 LYS A C 1
ATOM 1523 O O . LYS A 1 195 ? -11.518 12.191 15.670 1.00 96.12 195 LYS A O 1
ATOM 1528 N N . ALA A 1 196 ? -11.273 10.979 17.545 1.00 97.06 196 ALA A N 1
ATOM 1529 C CA . ALA A 1 196 ? -12.402 10.090 17.269 1.00 97.06 196 ALA A CA 1
ATOM 1530 C C . ALA A 1 196 ? -13.697 10.870 16.982 1.00 97.06 196 ALA A C 1
ATOM 1532 O O . ALA A 1 196 ? -14.357 10.625 15.973 1.00 97.06 196 ALA A O 1
ATOM 1533 N N . LYS A 1 197 ? -14.028 11.865 17.820 1.00 96.69 197 LYS A N 1
ATOM 1534 C CA . LYS A 1 197 ? -15.192 12.743 17.608 1.00 96.69 197 LYS A CA 1
ATOM 1535 C C . LYS A 1 197 ? -15.068 13.570 16.329 1.00 96.69 197 LYS A C 1
ATOM 1537 O O . LYS A 1 197 ? -16.043 13.682 15.594 1.00 96.69 197 LYS A O 1
ATOM 1542 N N . GLN A 1 198 ? -13.887 14.119 16.048 1.00 96.56 198 GLN A N 1
ATOM 1543 C CA . GLN A 1 198 ? -13.651 14.913 14.842 1.00 96.56 198 GLN A CA 1
ATOM 1544 C C . GLN A 1 198 ? -13.908 14.102 13.562 1.00 96.56 198 GLN A C 1
ATOM 1546 O O . GLN A 1 198 ? -14.669 14.545 12.701 1.00 96.56 198 GLN A O 1
ATOM 1551 N N . TYR A 1 199 ? -13.326 12.906 13.442 1.00 96.56 199 TYR A N 1
ATOM 1552 C CA . TYR A 1 199 ? -13.540 12.054 12.267 1.00 96.56 199 TYR A CA 1
ATOM 1553 C C . TYR A 1 199 ? -14.971 11.530 12.181 1.00 96.56 199 TYR A C 1
ATOM 1555 O O . TYR A 1 199 ? -15.518 11.417 11.085 1.00 96.56 199 TYR A O 1
ATOM 1563 N N . PHE A 1 200 ? -15.602 11.254 13.325 1.00 97.06 200 PHE A N 1
ATOM 1564 C CA . PHE A 1 200 ? -16.989 10.807 13.364 1.00 97.06 200 PHE A CA 1
ATOM 1565 C C . PHE A 1 200 ? -17.953 11.877 12.846 1.00 97.06 200 PHE A C 1
ATOM 1567 O O . PHE A 1 200 ? -18.835 11.560 12.050 1.00 97.06 200 PHE A O 1
ATOM 1574 N N . GLU A 1 201 ? -17.779 13.140 13.243 1.00 95.94 201 GLU A N 1
ATOM 1575 C CA . GLU A 1 201 ? -18.611 14.230 12.723 1.00 95.94 201 GLU A CA 1
ATOM 1576 C C . GLU A 1 201 ? -18.397 14.440 11.221 1.00 95.94 201 GLU A C 1
ATOM 1578 O O . GLU A 1 201 ? -19.370 14.661 10.505 1.00 95.94 201 GLU A O 1
ATOM 1583 N N . LYS A 1 202 ? -17.167 14.274 10.715 1.00 94.06 202 LYS A N 1
ATOM 1584 C CA . LYS A 1 202 ? -16.895 14.332 9.270 1.00 94.06 202 LYS A CA 1
ATOM 1585 C C . LYS A 1 202 ? -17.578 13.194 8.502 1.00 94.06 202 LYS A C 1
ATOM 1587 O O . LYS A 1 202 ? -18.202 13.418 7.469 1.00 94.06 202 LYS A O 1
ATOM 1592 N N . LEU A 1 203 ? -17.542 11.977 9.046 1.00 94.62 203 LEU A N 1
ATOM 1593 C CA . LEU A 1 203 ? -18.267 10.834 8.486 1.00 94.62 203 LEU A CA 1
ATOM 1594 C C . LEU A 1 203 ? -19.788 11.053 8.510 1.00 94.62 203 LEU A C 1
ATOM 1596 O O . LEU A 1 203 ? -20.492 10.675 7.576 1.00 94.62 203 LEU A O 1
ATOM 1600 N N . LYS A 1 204 ? -20.305 11.669 9.575 1.00 95.38 204 LYS A N 1
ATOM 1601 C CA . LYS A 1 204 ? -21.724 11.995 9.727 1.00 95.38 204 LYS A CA 1
ATOM 1602 C C . LYS A 1 204 ? -22.178 13.063 8.737 1.00 95.38 204 LYS A C 1
ATOM 1604 O O . LYS A 1 204 ? -23.247 12.895 8.160 1.00 95.38 204 LYS A O 1
ATOM 1609 N N . SER A 1 205 ? -21.411 14.139 8.556 1.00 94.25 205 SER A N 1
ATOM 1610 C CA . SER A 1 205 ? -21.797 15.247 7.675 1.00 94.25 205 SER A CA 1
ATOM 1611 C C . SER A 1 205 ? -21.856 14.817 6.215 1.00 94.25 205 SER A C 1
ATOM 1613 O O . SER A 1 205 ? -22.796 15.173 5.510 1.00 94.25 205 SER A O 1
ATOM 1615 N N . ASP A 1 206 ? -20.887 14.011 5.785 1.00 90.38 206 ASP A N 1
ATOM 1616 C CA . ASP A 1 206 ? -20.682 13.736 4.363 1.00 90.38 206 ASP A CA 1
ATOM 1617 C C . ASP A 1 206 ? -21.264 12.377 3.943 1.00 90.38 206 ASP A C 1
ATOM 1619 O O . ASP A 1 206 ? -21.598 12.167 2.775 1.00 90.38 206 ASP A O 1
ATOM 1623 N N . HIS A 1 207 ? -21.407 11.438 4.888 1.00 92.00 207 HIS A N 1
ATOM 1624 C CA . HIS A 1 207 ? -21.676 10.028 4.592 1.00 92.00 207 HIS A CA 1
ATOM 1625 C C . HIS A 1 207 ? -22.661 9.358 5.569 1.00 92.00 207 HIS A C 1
ATOM 1627 O O . HIS A 1 207 ? -22.581 8.150 5.805 1.00 92.00 207 HIS A O 1
ATOM 1633 N N . GLN A 1 208 ? -23.646 10.093 6.102 1.00 91.31 208 GLN A N 1
ATOM 1634 C CA . GLN A 1 208 ? -24.643 9.565 7.054 1.00 91.31 208 GLN A CA 1
ATOM 1635 C C . GLN A 1 208 ? -25.367 8.287 6.576 1.00 91.31 208 GLN A C 1
ATOM 1637 O O . GLN A 1 208 ? -25.742 7.437 7.386 1.00 91.31 208 GLN A O 1
ATOM 1642 N N . GLY A 1 209 ? -25.583 8.148 5.263 1.00 92.25 209 GLY A N 1
ATOM 1643 C CA . GLY A 1 209 ? -26.236 6.981 4.657 1.00 92.25 209 GLY A CA 1
ATOM 1644 C C . GLY A 1 209 ? -25.347 5.736 4.538 1.00 92.25 209 GLY A C 1
ATOM 1645 O O . GLY A 1 209 ? -25.865 4.646 4.294 1.00 92.25 209 GLY A O 1
ATOM 1646 N N . SER A 1 210 ? -24.030 5.871 4.719 1.00 95.25 210 SER A N 1
ATOM 1647 C CA . SER A 1 210 ? -23.076 4.773 4.557 1.00 95.25 210 SER A CA 1
ATOM 1648 C C . SER A 1 210 ? -23.210 3.721 5.663 1.00 95.25 210 SER A C 1
ATOM 1650 O O . SER A 1 210 ? -23.492 4.019 6.829 1.00 95.25 210 SER A O 1
ATOM 1652 N N . GLN A 1 211 ? -22.941 2.460 5.320 1.00 95.19 211 GLN A N 1
ATOM 1653 C CA . GLN A 1 211 ? -22.795 1.381 6.301 1.00 95.19 211 GLN A CA 1
ATOM 1654 C C . GLN A 1 211 ? -21.675 1.669 7.311 1.00 95.19 211 GLN A C 1
ATOM 1656 O O . GLN A 1 211 ? -21.806 1.335 8.489 1.00 95.19 211 GLN A O 1
ATOM 1661 N N . PHE A 1 212 ? -20.623 2.373 6.887 1.00 96.94 212 PHE A N 1
ATOM 1662 C CA . PHE A 1 212 ? -19.493 2.720 7.742 1.00 96.94 212 PHE A CA 1
ATOM 1663 C C . PHE A 1 212 ? -19.875 3.717 8.835 1.00 96.94 212 PHE A C 1
ATOM 1665 O O . PHE A 1 212 ? -19.392 3.598 9.958 1.00 96.94 212 PHE A O 1
ATOM 1672 N N . PHE A 1 213 ? -20.829 4.618 8.578 1.00 96.75 213 PHE A N 1
ATOM 1673 C CA . PHE A 1 213 ? -21.388 5.472 9.627 1.00 96.75 213 PHE A CA 1
ATOM 1674 C C . PHE A 1 213 ? -22.130 4.652 10.694 1.00 96.75 213 PHE A C 1
ATOM 1676 O O . PHE A 1 213 ? -21.993 4.907 11.893 1.00 96.75 213 PHE A O 1
ATOM 1683 N N . LYS A 1 214 ? -22.882 3.619 10.286 1.00 94.75 214 LYS A N 1
ATOM 1684 C CA . LYS A 1 214 ? -23.562 2.714 11.231 1.00 94.75 214 LYS A CA 1
ATOM 1685 C C . LYS A 1 214 ? -22.557 1.984 12.119 1.00 94.75 214 LYS A C 1
ATOM 1687 O O . LYS A 1 214 ? -22.788 1.909 13.322 1.00 94.75 214 LYS A O 1
ATOM 1692 N N . TYR A 1 215 ? -21.450 1.509 11.553 1.00 95.44 215 TYR A N 1
ATOM 1693 C CA . TYR A 1 215 ? -20.380 0.869 12.319 1.00 95.44 215 TYR A CA 1
ATOM 1694 C C . TYR A 1 215 ? -19.657 1.856 13.233 1.00 95.44 215 TYR A C 1
ATOM 1696 O O . TYR A 1 215 ? -19.462 1.557 14.408 1.00 95.44 215 TYR A O 1
ATOM 1704 N N . ALA A 1 216 ? -19.347 3.061 12.752 1.00 96.50 216 ALA A N 1
ATOM 1705 C CA . ALA A 1 216 ? -18.702 4.094 13.557 1.00 96.50 216 ALA A CA 1
ATOM 1706 C C . ALA A 1 216 ? -19.506 4.427 14.824 1.00 96.50 216 ALA A C 1
ATOM 1708 O O . ALA A 1 216 ? -18.922 4.581 15.892 1.00 96.50 216 ALA A O 1
ATOM 1709 N N . LYS A 1 217 ? -20.847 4.453 14.750 1.00 95.56 217 LYS A N 1
ATOM 1710 C CA . LYS A 1 217 ? -21.705 4.645 15.935 1.00 95.56 217 LYS A CA 1
ATOM 1711 C C . LYS A 1 217 ? -21.477 3.591 17.017 1.00 95.56 217 LYS A C 1
ATOM 1713 O O . LYS A 1 217 ? -21.521 3.932 18.193 1.00 95.56 217 LYS A O 1
ATOM 1718 N N . VAL A 1 218 ? -21.236 2.337 16.634 1.00 94.31 218 VAL A N 1
ATOM 1719 C CA . VAL A 1 218 ? -20.963 1.252 17.588 1.00 94.31 218 VAL A CA 1
ATOM 1720 C C . VAL A 1 218 ? -19.645 1.517 18.315 1.00 94.31 218 VAL A C 1
ATOM 1722 O O . VAL A 1 218 ? -19.616 1.483 19.540 1.00 94.31 218 VAL A O 1
ATOM 1725 N N . TYR A 1 219 ? -18.585 1.901 17.600 1.00 93.31 219 TYR A N 1
ATOM 1726 C CA . TYR A 1 219 ? -17.310 2.277 18.230 1.00 93.31 219 TYR A CA 1
ATOM 1727 C C . TYR A 1 219 ? -17.448 3.504 19.138 1.00 93.31 219 TYR A C 1
ATOM 1729 O O . TYR A 1 219 ? -16.919 3.523 20.247 1.00 93.31 219 TYR A O 1
ATOM 1737 N N . MET A 1 220 ? -18.208 4.510 18.701 1.00 94.06 220 MET A N 1
ATOM 1738 C CA . MET A 1 220 ? -18.440 5.724 19.483 1.00 94.06 220 MET A CA 1
ATOM 1739 C C . MET A 1 220 ? -19.333 5.495 20.708 1.00 94.06 220 MET A C 1
ATOM 1741 O O . MET A 1 220 ? -19.189 6.223 21.684 1.00 94.06 220 MET A O 1
ATOM 1745 N N . SER A 1 221 ? -20.214 4.487 20.709 1.00 87.19 221 SER A N 1
ATOM 1746 C CA . SER A 1 221 ? -21.022 4.152 21.895 1.00 87.19 221 SER A CA 1
ATOM 1747 C C . SER A 1 221 ? -20.201 3.647 23.082 1.00 87.19 221 SER A C 1
ATOM 1749 O O . SER A 1 221 ? -20.691 3.692 24.199 1.00 87.19 221 SER A O 1
ATOM 1751 N N . GLY A 1 222 ? -18.948 3.226 22.867 1.00 71.38 222 GLY A N 1
ATOM 1752 C CA . GLY A 1 222 ? -18.008 2.932 23.954 1.00 71.38 222 GLY A CA 1
ATOM 1753 C C . GLY A 1 222 ? -17.328 4.172 24.555 1.00 71.38 222 GLY A C 1
ATOM 1754 O O . GLY A 1 222 ? -16.553 4.036 25.497 1.00 71.38 222 GLY A O 1
ATOM 1755 N N . LEU A 1 223 ? -17.572 5.363 23.993 1.00 67.44 223 LEU A N 1
ATOM 1756 C CA . LEU A 1 223 ? -17.011 6.652 24.424 1.00 67.44 223 LEU A CA 1
ATOM 1757 C C . LEU A 1 223 ? -18.063 7.627 24.985 1.00 67.44 223 LEU A C 1
ATOM 1759 O O . LEU A 1 223 ? -17.689 8.710 25.445 1.00 67.44 223 LEU A O 1
ATOM 1763 N N . LEU A 1 224 ? -19.348 7.280 24.874 1.00 49.47 224 LEU A N 1
ATOM 1764 C CA . LEU A 1 224 ? -20.497 8.008 25.423 1.00 49.47 224 LEU A CA 1
ATOM 1765 C C . LEU A 1 224 ? -20.940 7.348 26.729 1.00 49.47 224 LEU A C 1
ATOM 1767 O O . LEU A 1 224 ? -21.302 8.112 27.648 1.00 49.47 224 LEU A O 1
#

pLDDT: mean 88.62, std 12.1, range [36.84, 98.56]

Secondary structure (DSSP, 8-state):
---------HHHHHTTSHHHHHHHHTHHHHHHHHHHHHHHHHHHHHHHHHHHHHHHHHHHHHHHHIIIIIHHHHTTSS-HHHHHHHHHTS-TTTTT-GGGHHHHHHHHHHHHHTT---HHHHHHHHHHHHHS-TT-HHHHHHHHHHHHHHHHTT-HHHHHHHHHHHHT-TT--TTHHHHHHHHHHHHHHTT-HHHHHHHHHHHHHHHTTSHHHHHHHHHHHT--

Mean predicted aligned error: 10.13 Å

Sequence (224 aa):
MAVNQDVQSIEETLNKTDFGHVVNENKVAILISAAVVVLGIIVYSVFAYMQKSERLDILDQAYALETSVFEPFLKDELAPLEYKKKLGDISNDLRGNINLVPSFLAGLNKLDQAGKLDSAMKDMTADWFAKMNQGSMGRLFLGLRLSAIYEDSGEVEKAITLLENFANDSNLSLMQDKVHFDLVRLSVQMKDTKKAKQYFEKLKSDHQGSQFFKYAKVYMSGLL

Foldseek 3Di:
DDDPPPPQDLLNVLVPDPRSPVCNVCVVVVVVVVVVVVVVVVVVVVVVVVVVVVVVVLVVLLVCCCVVALVCLLVVNDDLVRSLVVLVPDDLSNQLPLVCLVSLVSNCVVCVVVVNCDPSSLVSLVSSLVSHDPLDPSNVVSLQVSLVVCVVVVVLVVSLVSLVVLCPPPSRPPCNLVSLLSQLLSCLVVVVLVSNVVSLVVSCVPPVPDPSNVVSVVSCVVVD

Radius of gyration: 30.43 Å; Cα contacts (8 Å, |Δi|>4): 177; chains: 1; bounding box: 47×64×108 Å